Protein AF-A0A846AJK0-F1 (afdb_monomer_lite)

Structure (mmCIF, N/CA/C/O backbone):
data_AF-A0A846AJK0-F1
#
_entry.id   AF-A0A846AJK0-F1
#
loop_
_atom_site.group_PDB
_atom_site.id
_atom_site.type_symbol
_atom_site.label_atom_id
_atom_site.label_alt_id
_atom_site.label_comp_id
_atom_site.label_asym_id
_atom_site.label_entity_id
_atom_site.label_seq_id
_atom_site.pdbx_PDB_ins_code
_atom_site.Cartn_x
_atom_site.Cartn_y
_atom_site.Cartn_z
_atom_site.occupancy
_atom_site.B_iso_or_equiv
_atom_site.auth_seq_id
_atom_site.auth_comp_id
_atom_site.auth_asym_id
_atom_site.auth_atom_id
_atom_site.pdbx_PDB_model_num
ATOM 1 N N . MET A 1 1 ? -7.991 -19.487 53.626 1.00 40.06 1 MET A N 1
ATOM 2 C CA . MET A 1 1 ? -8.828 -19.974 52.506 1.00 40.06 1 MET A CA 1
ATOM 3 C C . MET A 1 1 ? -9.896 -18.930 52.137 1.00 40.06 1 MET A C 1
ATOM 5 O O . MET A 1 1 ? -11.045 -19.290 51.949 1.00 40.06 1 MET A O 1
ATOM 9 N N . ASP A 1 2 ? -9.529 -17.645 51.998 1.00 38.34 2 ASP A N 1
ATOM 10 C CA . ASP A 1 2 ? -10.512 -16.537 51.884 1.00 38.34 2 ASP A CA 1
ATOM 11 C C . ASP A 1 2 ? -10.352 -15.645 50.643 1.00 38.34 2 ASP A C 1
ATOM 13 O O . ASP A 1 2 ? -11.123 -14.709 50.439 1.00 38.34 2 ASP A O 1
ATOM 17 N N . PHE A 1 3 ? -9.356 -15.914 49.795 1.00 30.19 3 PHE A N 1
ATOM 18 C CA . PHE A 1 3 ? -9.086 -15.090 48.611 1.00 30.19 3 PHE A CA 1
ATOM 19 C C . PHE A 1 3 ? -9.738 -15.658 47.342 1.00 30.19 3 PHE A C 1
ATOM 21 O O . PHE A 1 3 ? -10.273 -14.908 46.534 1.00 30.19 3 PHE A O 1
ATOM 28 N N . LEU A 1 4 ? -9.788 -16.989 47.215 1.00 29.28 4 LEU A N 1
ATOM 29 C CA . LEU A 1 4 ? -10.433 -17.674 46.087 1.00 29.28 4 LEU A CA 1
ATOM 30 C C . LEU A 1 4 ? -11.966 -17.539 46.124 1.00 29.28 4 LEU A C 1
ATOM 32 O O . LEU A 1 4 ? -12.583 -17.307 45.091 1.00 29.28 4 LEU A O 1
ATOM 36 N N . ARG A 1 5 ? -12.564 -17.528 47.324 1.00 33.88 5 ARG A N 1
ATOM 37 C CA . ARG A 1 5 ? -14.013 -17.337 47.517 1.00 33.88 5 ARG A CA 1
ATOM 38 C C . ARG A 1 5 ? -14.507 -15.934 47.135 1.00 33.88 5 ARG A C 1
ATOM 40 O O . ARG A 1 5 ? -15.630 -15.775 46.672 1.00 33.88 5 ARG A O 1
ATOM 47 N N . LYS A 1 6 ? -13.662 -14.907 47.296 1.00 35.53 6 LYS A N 1
ATOM 48 C CA . LYS A 1 6 ? -13.976 -13.524 46.884 1.00 35.53 6 LYS A CA 1
ATOM 49 C C . LYS A 1 6 ? -13.912 -13.335 45.367 1.00 35.53 6 LYS A C 1
ATOM 51 O O . LYS A 1 6 ? -14.644 -12.508 44.833 1.00 35.53 6 LYS A O 1
ATOM 56 N N . ILE A 1 7 ? -13.069 -14.109 44.680 1.00 35.97 7 ILE A N 1
ATOM 57 C CA . ILE A 1 7 ? -12.974 -14.099 43.215 1.00 35.97 7 ILE A CA 1
ATOM 58 C C . ILE A 1 7 ? -14.206 -14.779 42.602 1.00 35.97 7 ILE A C 1
ATOM 60 O O . ILE A 1 7 ? -14.777 -14.240 41.662 1.00 35.97 7 ILE A O 1
ATOM 64 N N . GLU A 1 8 ? -14.687 -15.887 43.176 1.00 32.75 8 GLU A N 1
ATOM 65 C CA . GLU A 1 8 ? -15.907 -16.565 42.702 1.00 32.75 8 GLU A CA 1
ATOM 66 C C . GLU A 1 8 ? -17.166 -15.688 42.826 1.00 32.75 8 GLU A C 1
ATOM 68 O O . GLU A 1 8 ? -17.967 -15.630 41.894 1.00 32.75 8 GLU A O 1
ATOM 73 N N . LEU A 1 9 ? -17.305 -14.924 43.915 1.00 38.25 9 LEU A N 1
ATOM 74 C CA . LEU A 1 9 ? -18.419 -13.981 44.099 1.00 38.25 9 LEU A CA 1
ATOM 75 C C . LEU A 1 9 ? -18.339 -12.767 43.158 1.00 38.25 9 LEU A C 1
ATOM 77 O O . LEU A 1 9 ? -19.358 -12.342 42.614 1.00 38.25 9 LEU A O 1
ATOM 81 N N . GLY A 1 10 ? -17.136 -12.232 42.923 1.00 36.09 10 GLY A N 1
ATOM 82 C CA . GLY A 1 10 ? -16.926 -11.108 42.005 1.00 36.09 10 GLY A CA 1
ATOM 83 C C . GLY A 1 10 ? -17.170 -11.482 40.540 1.00 36.09 10 GLY A C 1
ATOM 84 O O . GLY A 1 10 ? -17.827 -10.743 39.811 1.00 36.09 10 GLY A O 1
ATOM 85 N N . VAL A 1 11 ? -16.710 -12.663 40.120 1.00 40.91 11 VAL A N 1
ATOM 86 C CA . VAL A 1 11 ? -16.932 -13.185 38.762 1.00 40.91 11 VAL A CA 1
ATOM 87 C C . VAL A 1 11 ? -18.401 -13.569 38.561 1.00 40.91 11 VAL A C 1
ATOM 89 O O . VAL A 1 11 ? -18.977 -13.262 37.516 1.00 40.91 11 VAL A O 1
ATOM 92 N N . GLY A 1 12 ? -19.052 -14.147 39.576 1.00 36.47 12 GLY A N 1
ATOM 93 C CA . GLY A 1 12 ? -20.483 -14.455 39.549 1.00 36.47 12 GLY A CA 1
ATOM 94 C C . GLY A 1 12 ? -21.359 -13.220 39.316 1.00 36.47 12 GLY A C 1
ATOM 95 O O . GLY A 1 12 ? -22.257 -13.250 38.477 1.00 36.47 12 GLY A O 1
ATOM 96 N N . LEU A 1 13 ? -21.062 -12.095 39.977 1.00 40.62 13 LEU A N 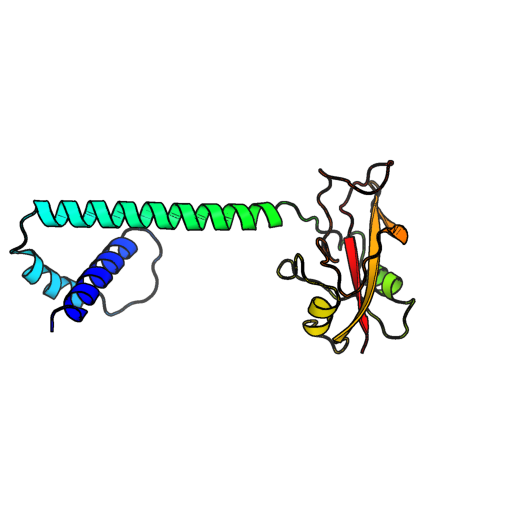1
ATOM 97 C CA . LEU A 1 13 ? -21.846 -10.861 39.837 1.00 40.62 13 LEU A CA 1
ATOM 98 C C . LEU A 1 13 ? -21.664 -10.179 38.468 1.00 40.62 13 LEU A C 1
ATOM 100 O O . LEU A 1 13 ? -22.625 -9.654 37.902 1.00 40.62 13 LEU A O 1
ATOM 104 N N . VAL A 1 14 ? -20.451 -10.230 37.911 1.00 40.88 14 VAL A N 1
ATOM 105 C CA . VAL A 1 14 ? -20.135 -9.708 36.567 1.00 40.88 14 VAL A CA 1
ATOM 106 C C . VAL A 1 14 ? -20.813 -10.547 35.474 1.00 40.88 14 VAL A C 1
ATOM 108 O O . VAL A 1 14 ? -21.325 -10.001 34.493 1.00 40.88 14 VAL A O 1
ATOM 111 N N . THR A 1 15 ? -20.919 -11.864 35.680 1.00 42.44 15 THR A N 1
ATOM 112 C CA . THR A 1 15 ? -21.661 -12.778 34.789 1.00 42.44 15 THR A CA 1
ATOM 113 C C . THR A 1 15 ? -23.179 -12.525 34.848 1.00 42.44 15 THR A C 1
ATOM 115 O O . THR A 1 15 ? -23.875 -12.621 33.839 1.00 42.44 15 THR A O 1
ATOM 118 N N . ILE A 1 16 ? -23.707 -12.125 36.012 1.00 43.81 16 ILE A N 1
ATOM 119 C CA . ILE A 1 16 ? -25.123 -11.754 36.189 1.00 43.81 16 ILE A CA 1
ATOM 120 C C . ILE A 1 16 ? -25.460 -10.439 35.469 1.00 43.81 16 ILE A C 1
ATOM 122 O O . ILE A 1 16 ? -26.529 -10.331 34.874 1.00 43.81 16 ILE A O 1
ATOM 126 N N . LEU A 1 17 ? -24.576 -9.438 35.495 1.00 38.88 17 LEU A N 1
ATOM 127 C CA . LEU A 1 17 ? -24.825 -8.136 34.856 1.00 38.88 17 LEU A CA 1
ATOM 128 C C . LEU A 1 17 ? -24.717 -8.190 33.325 1.00 38.88 17 LEU A C 1
ATOM 130 O O . LEU A 1 17 ? -25.510 -7.550 32.633 1.00 38.88 17 LEU A O 1
ATOM 134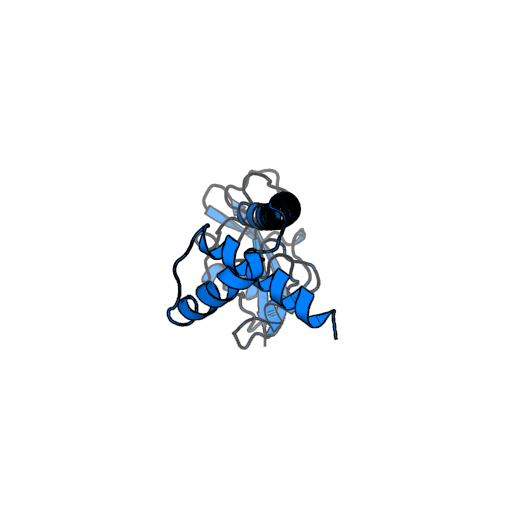 N N . THR A 1 18 ? -23.815 -9.012 32.790 1.00 41.91 18 THR A N 1
ATOM 135 C CA . THR A 1 18 ? -23.682 -9.232 31.337 1.00 41.91 18 THR A CA 1
ATOM 136 C C . THR A 1 18 ? -24.871 -9.990 30.735 1.00 41.91 18 THR A C 1
ATOM 138 O O . THR A 1 18 ? -25.213 -9.760 29.578 1.00 41.91 18 THR A O 1
ATOM 141 N N . ALA A 1 19 ? -25.596 -10.795 31.521 1.00 39.22 19 ALA A N 1
ATOM 142 C CA . ALA A 1 19 ? -26.828 -11.450 31.070 1.00 39.22 19 ALA A CA 1
ATOM 143 C C . ALA A 1 19 ? -28.019 -10.486 30.857 1.00 39.22 19 ALA A C 1
ATOM 145 O O . ALA A 1 19 ? -28.967 -10.839 30.154 1.00 39.22 19 ALA A O 1
ATOM 146 N N . PHE A 1 20 ? -27.992 -9.273 31.427 1.00 41.94 20 PHE A N 1
ATOM 147 C CA . PHE A 1 20 ? -29.073 -8.285 31.275 1.00 41.94 20 PHE A CA 1
ATOM 148 C C . PHE A 1 20 ? -28.863 -7.296 30.117 1.00 41.94 20 PHE A C 1
ATOM 150 O O . PHE A 1 20 ? -29.825 -6.650 29.702 1.00 41.94 20 PHE A O 1
ATOM 157 N N . VAL A 1 21 ? -27.651 -7.193 29.560 1.00 41.47 21 VAL A N 1
ATOM 158 C CA . VAL A 1 21 ? -27.309 -6.207 28.518 1.00 41.47 21 VAL A CA 1
ATOM 159 C C . VAL A 1 21 ? -26.679 -6.902 27.303 1.00 41.47 21 VAL A C 1
ATOM 161 O O . VAL A 1 21 ? -25.508 -6.733 26.999 1.00 41.47 21 VAL A O 1
ATOM 164 N N . GLY A 1 22 ? -27.496 -7.671 26.577 1.00 36.22 22 GLY A N 1
ATOM 165 C CA . GLY A 1 22 ? -27.296 -7.934 25.146 1.00 36.22 22 GLY A CA 1
ATOM 166 C C . GLY A 1 22 ? -26.454 -9.154 24.735 1.00 36.22 22 GLY A C 1
ATOM 167 O O . GLY A 1 22 ? -25.236 -9.153 24.849 1.00 36.22 22 GLY A O 1
ATOM 168 N N . ILE A 1 23 ? -27.148 -10.083 24.056 1.00 31.94 23 ILE A N 1
ATOM 169 C CA . ILE A 1 23 ? -26.716 -11.143 23.110 1.00 31.94 23 ILE A CA 1
ATOM 170 C C . ILE A 1 23 ? -26.950 -12.578 23.644 1.00 31.94 23 ILE A C 1
ATOM 172 O O . ILE A 1 23 ? -26.296 -13.010 24.590 1.00 31.94 23 ILE A O 1
ATOM 176 N N . PRO A 1 24 ? -27.878 -13.353 23.034 1.00 48.16 24 PRO A N 1
ATOM 177 C CA . PRO A 1 24 ? -28.213 -14.706 23.462 1.00 48.16 24 PRO A CA 1
ATOM 178 C C . PRO A 1 24 ? -27.256 -15.713 22.822 1.00 48.16 24 PRO A C 1
ATOM 180 O O . PRO A 1 24 ? -27.331 -15.926 21.617 1.00 48.16 24 PRO A O 1
ATOM 183 N N . LEU A 1 25 ? -26.395 -16.380 23.596 1.00 37.66 25 LEU A N 1
ATOM 184 C CA . LEU A 1 25 ? -25.632 -17.531 23.103 1.00 37.66 25 LEU A CA 1
ATOM 185 C C . LEU A 1 25 ? -25.412 -18.597 24.200 1.00 37.66 25 LEU A C 1
ATOM 187 O O . LEU A 1 25 ? -24.699 -18.381 25.170 1.00 37.66 25 LEU A O 1
ATOM 191 N N . PHE A 1 26 ? -26.019 -19.765 23.948 1.00 36.38 26 PHE A N 1
ATOM 192 C CA . PHE A 1 26 ? -25.726 -21.116 24.460 1.00 36.38 26 PHE A CA 1
ATOM 193 C C . PHE A 1 26 ? -26.111 -21.514 25.908 1.00 36.38 26 PHE A C 1
ATOM 195 O O . PHE A 1 26 ? -25.343 -21.443 26.857 1.00 36.38 26 PHE A O 1
ATOM 202 N N . PHE A 1 27 ? -27.344 -22.033 26.001 1.00 40.16 27 PHE A N 1
ATOM 203 C CA . PHE A 1 27 ? -27.866 -23.148 26.814 1.00 40.16 27 PHE A CA 1
ATOM 204 C C . PHE A 1 27 ? -27.009 -23.783 27.935 1.00 40.16 27 PHE A C 1
ATOM 206 O O . PHE A 1 27 ? -25.953 -24.354 27.686 1.00 40.16 27 PHE A O 1
ATOM 213 N N . GLY A 1 28 ? -27.625 -23.906 29.125 1.00 34.34 28 GLY A N 1
ATOM 214 C CA . GLY A 1 28 ? -27.557 -25.138 29.932 1.00 34.34 28 GLY A CA 1
ATOM 215 C C . GLY A 1 28 ? -27.360 -24.975 31.443 1.00 34.34 28 GLY A C 1
ATOM 216 O O . GLY A 1 28 ? -28.073 -25.613 32.211 1.00 34.34 28 GLY A O 1
ATOM 217 N N . GLY A 1 29 ? -26.424 -24.123 31.876 1.00 39.62 29 GLY A N 1
ATOM 218 C CA . GLY A 1 29 ? -25.946 -24.102 33.274 1.00 39.62 29 GLY A CA 1
ATOM 219 C C . GLY A 1 29 ? -26.601 -23.079 34.211 1.00 39.62 29 GLY A C 1
ATOM 220 O O . GLY A 1 29 ? -26.559 -23.233 35.423 1.00 39.62 29 GLY A O 1
ATOM 221 N N . ILE A 1 30 ? -27.272 -22.058 33.674 1.00 44.91 30 ILE A N 1
ATOM 222 C CA . ILE A 1 30 ? -27.662 -20.852 34.435 1.00 44.91 30 ILE A CA 1
ATOM 223 C C . ILE A 1 30 ? -28.713 -21.129 35.536 1.00 44.91 30 ILE A C 1
ATOM 225 O O . ILE A 1 30 ? -28.872 -20.348 36.472 1.00 44.91 30 ILE A O 1
ATOM 229 N N . ARG A 1 31 ? -29.459 -22.240 35.464 1.00 43.59 31 ARG A N 1
ATOM 230 C CA . ARG A 1 31 ? -30.625 -22.453 36.339 1.00 43.59 31 ARG A CA 1
ATOM 231 C C . ARG A 1 31 ? -30.283 -22.982 37.738 1.00 43.59 31 ARG A C 1
ATOM 233 O O . ARG A 1 31 ? -31.022 -22.650 38.662 1.00 43.59 31 ARG A O 1
ATOM 240 N N . SER A 1 32 ? -29.210 -23.765 37.910 1.00 39.69 32 SER A N 1
ATOM 241 C CA . SER A 1 32 ? -28.796 -24.242 39.245 1.00 39.69 32 SER A CA 1
ATOM 242 C C . SER A 1 32 ? -28.116 -23.144 40.052 1.00 39.69 32 SER A C 1
ATOM 244 O O . SER A 1 32 ? -28.363 -23.013 41.249 1.00 39.69 32 SER A O 1
ATOM 246 N N . ASP A 1 33 ? -27.329 -22.304 39.383 1.00 44.44 33 ASP A N 1
ATOM 247 C CA . ASP A 1 33 ? -26.501 -21.300 40.053 1.00 44.44 33 ASP A CA 1
ATOM 248 C C . ASP A 1 33 ? -27.355 -20.170 40.649 1.00 44.44 33 ASP A C 1
ATOM 250 O O . ASP A 1 33 ? -27.079 -19.687 41.744 1.00 44.44 33 ASP A O 1
ATOM 254 N N . ILE A 1 34 ? -28.484 -19.834 40.012 1.00 44.00 34 ILE A N 1
ATOM 255 C CA . ILE A 1 34 ? -29.446 -18.834 40.508 1.00 44.00 34 ILE A CA 1
ATOM 256 C C . ILE A 1 34 ? -30.134 -19.261 41.819 1.00 44.00 34 ILE A C 1
ATOM 258 O O . ILE A 1 34 ? -30.501 -18.398 42.620 1.00 44.00 34 ILE A O 1
ATOM 262 N N . GLN A 1 35 ? -30.348 -20.562 42.056 1.00 45.16 35 GLN A N 1
ATOM 263 C CA . GLN A 1 35 ? -31.033 -21.026 43.271 1.00 45.16 35 GLN A CA 1
ATOM 264 C C . GLN A 1 35 ? -30.128 -20.953 44.504 1.00 45.16 35 GLN A C 1
ATOM 266 O O . GLN A 1 35 ? -30.578 -20.461 45.538 1.00 45.16 35 GLN A O 1
ATOM 271 N N . ASN A 1 36 ? -28.856 -21.331 44.368 1.00 47.66 36 ASN A N 1
ATOM 272 C CA . ASN A 1 36 ? -27.875 -21.247 45.455 1.00 47.66 36 ASN A CA 1
ATOM 273 C C . ASN A 1 36 ? -27.532 -19.784 45.810 1.00 47.66 36 ASN A C 1
ATOM 275 O O . ASN A 1 36 ? -27.403 -19.440 46.980 1.00 47.66 36 ASN A O 1
ATOM 279 N N . LEU A 1 37 ? -27.520 -18.880 44.821 1.00 47.19 37 LEU A N 1
ATOM 280 C CA . LEU A 1 37 ? -27.330 -17.432 45.016 1.00 47.19 37 LEU A CA 1
ATOM 281 C C . LEU A 1 37 ? -28.446 -16.748 45.828 1.00 47.19 37 LEU A C 1
ATOM 283 O O . LEU A 1 37 ? -28.246 -15.659 46.363 1.00 47.19 37 LEU A O 1
ATOM 287 N N . LYS A 1 38 ? -29.637 -17.352 45.920 1.00 48.03 38 LYS A N 1
ATOM 288 C CA . LYS A 1 38 ? -30.773 -16.784 46.662 1.00 48.03 38 LYS A CA 1
ATOM 289 C C . LYS A 1 38 ? -30.649 -16.972 48.175 1.00 48.03 38 LYS A C 1
ATOM 291 O O . LYS A 1 38 ? -31.228 -16.178 48.917 1.00 48.03 38 LYS A O 1
ATOM 296 N N . GLU A 1 39 ? -29.931 -18.002 48.619 1.00 50.62 39 GLU A N 1
ATOM 297 C CA . GLU A 1 39 ? -29.681 -18.245 50.044 1.00 50.62 39 GLU A CA 1
ATOM 298 C C . GLU A 1 39 ? -28.563 -17.345 50.581 1.00 50.62 39 GLU A C 1
ATOM 300 O O . GLU A 1 39 ? -28.746 -16.737 51.634 1.00 50.62 39 GLU A O 1
ATOM 305 N N . ASP A 1 40 ? -27.492 -17.126 49.813 1.00 47.47 40 ASP A N 1
ATOM 306 C CA . ASP A 1 40 ? -26.341 -16.315 50.246 1.00 47.47 40 ASP A CA 1
ATOM 307 C C . ASP A 1 40 ? -26.629 -14.799 50.335 1.00 47.47 40 ASP A C 1
ATOM 309 O O . ASP A 1 40 ? -25.941 -14.064 51.042 1.00 47.47 40 ASP A O 1
ATOM 313 N N . VAL A 1 41 ? -27.669 -14.302 49.654 1.00 47.25 41 VAL A N 1
ATOM 314 C CA . VAL A 1 41 ? -28.050 -12.871 49.650 1.00 47.25 41 VAL A CA 1
ATOM 315 C C . VAL A 1 41 ? -29.002 -12.510 50.800 1.00 47.25 41 VAL A C 1
ATOM 317 O O . VAL A 1 41 ? -29.234 -11.330 51.068 1.00 47.25 41 VAL A O 1
ATOM 320 N N . LYS A 1 42 ? -29.547 -13.499 51.521 1.00 48.62 42 LYS A N 1
ATOM 321 C CA . LYS A 1 42 ? -30.572 -13.266 52.552 1.00 48.62 42 LYS A CA 1
ATOM 322 C C . LYS A 1 42 ? -30.040 -12.529 53.791 1.00 48.62 42 LYS A C 1
ATOM 324 O O . LYS A 1 42 ? -30.819 -11.847 54.453 1.00 48.62 42 LYS A O 1
ATOM 329 N N . ASP A 1 43 ? -28.728 -12.594 54.029 1.00 50.88 43 ASP A N 1
ATOM 330 C CA . ASP A 1 43 ? -28.058 -12.017 55.204 1.00 50.88 43 ASP A CA 1
ATOM 331 C C . ASP A 1 43 ? -27.209 -10.762 54.903 1.00 50.88 43 ASP A C 1
ATOM 333 O O . ASP A 1 43 ? -26.569 -10.194 55.794 1.00 50.88 43 ASP A O 1
ATOM 337 N N . LEU A 1 44 ? -27.209 -10.272 53.659 1.00 49.78 44 LEU A N 1
ATOM 338 C CA . LEU A 1 44 ? -26.477 -9.063 53.274 1.00 49.78 44 LEU A CA 1
ATOM 339 C C . LEU A 1 44 ? -27.367 -7.822 53.386 1.00 49.78 44 LEU A C 1
ATOM 341 O O . LEU A 1 44 ? -28.394 -7.696 52.719 1.00 49.78 44 LEU A O 1
ATOM 345 N N . LYS A 1 45 ? -26.943 -6.860 54.217 1.00 58.09 45 LYS A N 1
ATOM 346 C CA . LYS A 1 45 ? -27.620 -5.562 54.332 1.00 58.09 45 LYS A CA 1
ATOM 347 C C . LYS A 1 45 ? -27.730 -4.910 52.941 1.00 58.09 45 LYS A C 1
ATOM 349 O O . LYS A 1 45 ? -26.705 -4.783 52.264 1.00 58.09 45 LYS A O 1
ATOM 354 N N . PRO A 1 46 ? -28.924 -4.439 52.535 1.00 58.28 46 PRO A N 1
ATOM 355 C CA . PRO A 1 46 ? -29.183 -3.925 51.186 1.00 58.28 46 PRO A CA 1
ATOM 356 C C . PRO A 1 46 ? -28.281 -2.751 50.776 1.00 58.28 46 PRO A C 1
ATOM 358 O O . PRO A 1 46 ? -28.064 -2.534 49.588 1.00 58.28 46 PRO A O 1
ATOM 361 N N . GLU A 1 47 ? -27.711 -2.029 51.742 1.00 60.94 47 GLU A N 1
ATOM 362 C CA . GLU A 1 47 ? -26.770 -0.927 51.510 1.00 60.94 47 GLU A CA 1
ATOM 363 C C . GLU A 1 47 ? -25.430 -1.391 50.920 1.00 60.94 47 GLU A C 1
ATOM 365 O O . GLU A 1 47 ? -24.957 -0.789 49.960 1.00 60.94 47 GLU A O 1
ATOM 370 N N . LYS A 1 48 ? -24.862 -2.508 51.401 1.00 61.50 48 LYS A N 1
ATOM 371 C CA . LYS A 1 48 ? -23.598 -3.051 50.865 1.00 61.50 48 LYS A CA 1
ATOM 372 C C . LYS A 1 48 ? -23.755 -3.594 49.448 1.00 61.50 48 LYS A C 1
ATOM 374 O O . LYS A 1 48 ? -22.872 -3.421 48.618 1.00 61.50 48 LYS A O 1
ATOM 379 N N . ILE A 1 49 ? -24.909 -4.198 49.159 1.00 58.22 49 ILE A N 1
ATOM 380 C CA . ILE A 1 49 ? -25.254 -4.672 47.811 1.00 58.22 49 ILE A CA 1
ATOM 381 C C . ILE A 1 49 ? -25.354 -3.488 46.839 1.00 58.22 49 ILE A C 1
ATOM 383 O O . ILE A 1 49 ? -24.987 -3.610 45.671 1.00 58.22 49 ILE A O 1
ATOM 387 N N . ARG A 1 50 ? -25.848 -2.337 47.311 1.00 61.72 50 ARG A N 1
ATOM 388 C CA . ARG A 1 50 ? -25.937 -1.108 46.517 1.00 61.72 50 ARG A CA 1
ATOM 389 C C . ARG A 1 50 ? -24.555 -0.522 46.227 1.00 61.72 50 ARG A C 1
ATOM 391 O O . ARG A 1 50 ? -24.258 -0.263 45.069 1.00 61.72 50 ARG A O 1
ATOM 398 N N . GLU A 1 51 ? -23.697 -0.410 47.241 1.00 72.12 51 GLU A N 1
ATOM 399 C CA . GLU A 1 51 ? -22.322 0.087 47.078 1.00 72.12 51 GLU A CA 1
ATOM 400 C C . GLU A 1 51 ? -21.486 -0.766 46.116 1.00 72.12 51 GLU A C 1
ATOM 402 O O . GLU A 1 51 ? -20.790 -0.227 45.254 1.00 72.12 51 GLU A O 1
ATOM 407 N N . GLU A 1 52 ? -21.555 -2.094 46.230 1.00 70.38 52 GLU A N 1
ATOM 408 C CA . GLU A 1 52 ? -20.797 -2.981 45.343 1.00 70.38 52 GLU A CA 1
ATOM 409 C C . GLU A 1 52 ? -21.321 -2.944 43.902 1.00 70.38 52 GLU A C 1
ATOM 411 O O . GLU A 1 52 ? -20.520 -2.957 42.965 1.00 70.38 52 GLU A O 1
ATOM 416 N N . LYS A 1 53 ? -22.642 -2.811 43.709 1.00 66.12 53 LYS A N 1
ATOM 417 C CA . LYS A 1 53 ? -23.235 -2.599 42.379 1.00 66.12 53 LYS A CA 1
ATOM 418 C C . LYS A 1 53 ? -22.801 -1.278 41.757 1.00 66.12 53 LYS A C 1
ATOM 420 O O . LYS A 1 53 ? -22.406 -1.268 40.595 1.00 66.12 53 LYS A O 1
ATOM 425 N N . ASP A 1 54 ? -22.841 -0.190 42.520 1.00 71.50 54 ASP A N 1
ATOM 426 C CA . ASP A 1 54 ? -22.467 1.136 42.025 1.00 71.50 54 ASP A CA 1
ATOM 427 C C . ASP A 1 54 ? -20.976 1.197 41.665 1.00 71.50 54 ASP A C 1
ATOM 429 O O . ASP A 1 54 ? -20.589 1.854 40.697 1.00 71.50 54 ASP A O 1
ATOM 433 N N . LYS A 1 55 ? -20.128 0.477 42.408 1.00 79.06 55 LYS A N 1
ATOM 434 C CA . LYS A 1 55 ? -18.703 0.346 42.093 1.00 79.06 55 LYS A CA 1
ATOM 435 C C . LYS A 1 55 ? -18.469 -0.462 40.815 1.00 79.06 55 LYS A C 1
ATOM 437 O O . LYS A 1 55 ? -17.747 0.003 39.939 1.00 79.06 55 LYS A O 1
ATOM 442 N N . ALA A 1 56 ? -19.103 -1.627 40.687 1.00 70.81 56 ALA A N 1
ATOM 443 C CA . ALA A 1 56 ? -18.973 -2.469 39.499 1.00 70.81 56 ALA A CA 1
ATOM 444 C C . ALA A 1 56 ? -19.481 -1.766 38.230 1.00 70.81 56 ALA A C 1
ATOM 446 O O . ALA A 1 56 ? -18.879 -1.906 37.167 1.00 70.81 56 ALA A O 1
ATOM 447 N N . LEU A 1 57 ? -20.550 -0.970 38.346 1.00 69.00 57 LEU A N 1
ATOM 448 C CA . LEU A 1 57 ? -21.078 -0.183 37.235 1.00 69.00 57 LEU A CA 1
ATOM 449 C C . LEU A 1 57 ? -20.075 0.882 36.771 1.00 69.00 57 LEU A C 1
ATOM 451 O O . LEU A 1 57 ? -19.799 0.974 35.579 1.00 69.00 57 LEU A O 1
ATOM 455 N N . LYS A 1 58 ? -19.464 1.621 37.705 1.00 77.94 58 LYS A N 1
ATOM 456 C CA . LYS A 1 58 ? -18.437 2.628 37.386 1.00 77.94 58 LYS A CA 1
ATOM 457 C C . LYS A 1 58 ? -17.183 2.022 36.762 1.00 77.94 58 LYS A C 1
ATOM 459 O O . LYS A 1 58 ? -16.607 2.610 35.848 1.00 77.94 58 LYS A O 1
ATOM 464 N N . ASP A 1 59 ? -16.751 0.863 37.253 1.00 81.25 59 ASP A N 1
ATOM 465 C CA . ASP A 1 59 ? -15.588 0.166 36.701 1.00 81.25 59 ASP A CA 1
ATOM 466 C C . ASP A 1 59 ? -15.874 -0.314 35.264 1.00 81.25 59 ASP A C 1
ATOM 468 O O . ASP A 1 59 ? -15.036 -0.129 34.379 1.00 81.25 59 ASP A O 1
ATOM 472 N N . PHE A 1 60 ? -17.086 -0.818 35.000 1.00 70.00 60 PHE A N 1
ATOM 473 C CA . PHE A 1 60 ? -17.525 -1.217 33.660 1.00 70.00 60 PHE A CA 1
ATOM 474 C C . PHE A 1 60 ? -17.656 -0.031 32.693 1.00 70.00 60 PHE A C 1
ATOM 476 O O . PHE A 1 60 ? -17.209 -0.120 31.548 1.00 70.00 60 PHE A O 1
ATOM 483 N N . GLU A 1 61 ? -18.230 1.092 33.134 1.00 75.50 61 GLU A N 1
ATOM 484 C CA . GLU A 1 61 ? -18.324 2.322 32.334 1.00 75.50 61 GLU A CA 1
ATOM 485 C C . GLU A 1 61 ? -16.933 2.810 31.915 1.00 75.50 61 GLU A C 1
ATOM 487 O O . GLU A 1 61 ? -16.687 3.057 30.734 1.00 75.50 61 GLU A O 1
ATOM 492 N N . LYS A 1 62 ? -15.987 2.845 32.858 1.00 81.50 62 LYS A N 1
ATOM 493 C CA . LYS A 1 62 ? -14.603 3.265 32.609 1.00 81.50 62 LYS A CA 1
ATOM 494 C C . LYS A 1 62 ? -13.864 2.336 31.643 1.00 81.50 62 LYS A C 1
ATOM 496 O O . LYS A 1 62 ? -13.090 2.797 30.802 1.00 81.50 62 LYS A O 1
ATOM 501 N N . GLU A 1 63 ? -14.071 1.028 31.761 1.00 78.44 63 GLU A N 1
ATOM 502 C CA . GLU A 1 63 ? -13.470 0.051 30.852 1.00 78.44 63 GLU A CA 1
ATOM 503 C C . GLU A 1 63 ? -14.081 0.142 29.446 1.00 78.44 63 GLU A C 1
ATOM 505 O O . GLU A 1 63 ? -13.355 0.123 28.451 1.00 78.44 63 GLU A O 1
ATOM 510 N N . THR A 1 64 ? -15.395 0.360 29.357 1.00 70.50 64 THR A N 1
ATOM 511 C CA . THR A 1 64 ? -16.108 0.552 28.087 1.00 70.50 64 THR A CA 1
ATOM 512 C C . THR A 1 64 ? -15.682 1.843 27.387 1.00 70.50 64 THR A C 1
ATOM 514 O O . THR A 1 64 ? -15.446 1.826 26.180 1.00 70.50 64 THR A O 1
ATOM 517 N N . GLU A 1 65 ? -15.511 2.950 28.116 1.00 75.56 65 GLU A N 1
ATOM 518 C CA . GLU A 1 65 ? -14.965 4.202 27.572 1.00 75.56 65 GLU A CA 1
ATOM 519 C C . GLU A 1 65 ? -13.557 4.004 27.012 1.00 75.56 65 GLU A C 1
ATOM 521 O O . GLU A 1 65 ? -13.276 4.421 25.889 1.00 75.56 65 GLU A O 1
ATOM 526 N N . LYS A 1 66 ? -12.686 3.303 27.746 1.00 81.38 66 LYS A N 1
ATOM 527 C CA . LYS A 1 66 ? -11.333 2.990 27.278 1.00 81.38 66 LYS A CA 1
ATOM 528 C C . LYS A 1 66 ? -11.356 2.161 25.990 1.00 81.38 66 LYS A C 1
ATOM 530 O O . LYS A 1 66 ? -10.651 2.496 25.040 1.00 81.38 66 LYS A O 1
ATOM 535 N N . ILE A 1 67 ? -12.179 1.112 25.935 1.00 71.75 67 ILE A N 1
ATOM 536 C CA . ILE A 1 67 ? -12.327 0.266 24.741 1.00 71.75 67 ILE A CA 1
ATOM 537 C C . ILE A 1 67 ? -12.896 1.077 23.572 1.00 71.75 67 ILE A C 1
ATOM 539 O O . ILE A 1 67 ? -12.417 0.937 22.448 1.00 71.75 67 ILE A O 1
ATOM 543 N N . MET A 1 68 ? -13.882 1.946 23.812 1.00 63.25 68 MET A N 1
ATOM 544 C CA . MET A 1 68 ? -14.436 2.819 22.779 1.00 63.25 68 MET A CA 1
ATOM 545 C C . MET A 1 68 ? -13.418 3.830 22.259 1.00 63.25 68 MET A C 1
ATOM 547 O O . MET A 1 68 ? -13.384 4.050 21.055 1.00 63.25 68 MET A O 1
ATOM 551 N N . GLU A 1 69 ? -12.590 4.439 23.106 1.00 69.69 69 GLU A N 1
ATOM 552 C CA . GLU A 1 69 ? -11.549 5.374 22.661 1.00 69.69 69 GLU A CA 1
ATOM 553 C C . GLU A 1 69 ? -10.443 4.656 21.872 1.00 69.69 69 GLU A C 1
ATOM 555 O O . GLU A 1 69 ? -10.045 5.113 20.797 1.00 69.69 69 GLU A O 1
ATOM 560 N N . GLU A 1 70 ? -10.017 3.468 22.312 1.00 67.88 70 GLU A N 1
ATOM 561 C CA . GLU A 1 70 ? -9.099 2.619 21.542 1.00 67.88 70 GLU A CA 1
ATOM 562 C C . GLU A 1 70 ? -9.710 2.176 20.198 1.00 67.88 70 GLU A C 1
ATOM 564 O O . GLU A 1 70 ? -9.022 2.149 19.172 1.00 67.88 70 GLU A O 1
ATOM 569 N N . ALA A 1 71 ? -11.007 1.854 20.175 1.00 57.88 71 ALA A N 1
ATOM 570 C CA . ALA A 1 71 ? -11.734 1.484 18.966 1.00 57.88 71 ALA A CA 1
ATOM 571 C C . ALA A 1 71 ? -11.936 2.680 18.028 1.00 57.88 71 ALA A C 1
ATOM 573 O O . ALA A 1 71 ? -11.712 2.537 16.831 1.00 57.88 71 ALA A O 1
ATOM 574 N N . LYS A 1 72 ? -12.279 3.868 18.536 1.00 53.47 72 LYS A N 1
ATOM 575 C CA . LYS A 1 72 ? -12.375 5.109 17.751 1.00 53.47 72 LYS A CA 1
ATOM 576 C C . LYS A 1 72 ? -11.036 5.462 17.120 1.00 53.47 72 LYS A C 1
ATOM 578 O O . LYS A 1 72 ? -11.017 5.795 15.942 1.00 53.47 72 LYS A O 1
ATOM 583 N N . GLY A 1 73 ? -9.922 5.316 17.841 1.00 53.94 73 GLY A N 1
ATOM 584 C CA . GLY A 1 73 ? -8.581 5.511 17.281 1.00 53.94 73 GLY A CA 1
ATOM 585 C C . GLY A 1 73 ? -8.267 4.544 16.131 1.00 53.94 73 GLY A C 1
ATOM 586 O O . GLY A 1 73 ? -7.731 4.956 15.103 1.00 53.94 73 GLY A O 1
ATOM 587 N N . LYS A 1 74 ? -8.661 3.270 16.263 1.00 52.12 74 LYS A N 1
ATOM 588 C CA . LYS A 1 74 ? -8.499 2.241 15.216 1.00 52.12 74 LYS A CA 1
ATOM 589 C C . LYS A 1 74 ? -9.488 2.375 14.052 1.00 52.12 74 LYS A C 1
ATOM 591 O O . LYS A 1 74 ? -9.173 1.985 12.935 1.00 52.12 74 LYS A O 1
ATOM 596 N N . ILE A 1 75 ? -10.687 2.896 14.292 1.00 49.41 75 ILE A N 1
ATOM 597 C CA . ILE A 1 75 ? -11.708 3.125 13.261 1.00 49.41 75 ILE A CA 1
ATOM 598 C C . ILE A 1 75 ? -11.398 4.414 12.497 1.00 49.41 75 ILE A C 1
ATOM 600 O O . ILE A 1 75 ? -11.513 4.430 11.276 1.00 49.41 75 ILE A O 1
ATOM 604 N N . ALA A 1 76 ? -10.919 5.463 13.170 1.00 46.75 76 ALA A N 1
ATOM 605 C CA . ALA A 1 76 ? -10.451 6.690 12.529 1.00 46.75 76 ALA A CA 1
ATOM 606 C C . ALA A 1 76 ? -9.266 6.433 11.583 1.00 46.75 76 ALA A C 1
ATOM 608 O O . ALA A 1 76 ? -9.187 7.069 10.537 1.00 46.75 76 ALA A O 1
ATOM 609 N N . SER A 1 77 ? -8.393 5.464 11.894 1.00 52.47 77 SER A N 1
ATOM 610 C CA . SER A 1 77 ? -7.298 5.060 10.998 1.00 52.47 77 SER A CA 1
ATOM 611 C C . SER A 1 77 ? -7.732 4.185 9.812 1.00 52.47 77 SER A C 1
ATOM 613 O O . SER A 1 77 ? -6.974 4.048 8.854 1.00 52.47 77 SER A O 1
ATOM 615 N N . LEU A 1 78 ? -8.939 3.603 9.844 1.00 50.38 78 LEU A N 1
ATOM 616 C CA . LEU A 1 78 ? -9.534 2.846 8.730 1.00 50.38 78 LEU A CA 1
ATOM 617 C C . LEU A 1 78 ? -10.519 3.691 7.905 1.00 50.38 78 LEU A C 1
ATOM 619 O O . LEU A 1 78 ? -10.686 3.443 6.717 1.00 50.38 78 LEU A O 1
ATOM 623 N N . GLY A 1 79 ? -11.138 4.716 8.494 1.00 54.50 79 GLY A N 1
ATOM 624 C CA . GLY A 1 79 ? -11.948 5.711 7.779 1.00 54.50 79 GLY A CA 1
ATOM 625 C C . GLY A 1 79 ? -11.126 6.657 6.895 1.00 54.50 79 GLY A C 1
ATOM 626 O O . GLY A 1 79 ? -11.697 7.463 6.169 1.00 54.50 79 GLY A O 1
ATOM 627 N N . SER A 1 80 ? -9.796 6.556 6.950 1.00 64.19 80 SER A N 1
ATOM 628 C CA . SER A 1 80 ? -8.844 7.398 6.230 1.00 64.19 80 SER A CA 1
ATOM 629 C C . SER A 1 80 ? -8.091 6.666 5.112 1.00 64.19 80 SER A C 1
ATOM 631 O O . SER A 1 80 ? -7.054 7.162 4.690 1.00 64.19 80 SER A O 1
ATOM 633 N N . ILE A 1 81 ? -8.523 5.476 4.675 1.00 77.69 81 ILE A N 1
ATOM 634 C CA . ILE A 1 81 ? -7.861 4.728 3.589 1.00 77.69 81 ILE A CA 1
ATOM 635 C C . ILE A 1 81 ? -8.788 4.589 2.382 1.00 77.69 81 ILE A C 1
ATOM 637 O O . ILE A 1 81 ? -9.955 4.225 2.515 1.00 77.69 81 ILE A O 1
ATOM 641 N N . GLU A 1 82 ? -8.264 4.844 1.189 1.00 84.06 82 GLU A N 1
ATOM 642 C CA . GLU A 1 82 ? -9.009 4.698 -0.058 1.00 84.06 82 GLU A CA 1
ATOM 643 C C . GLU A 1 82 ? -8.725 3.366 -0.727 1.00 84.06 82 GLU A C 1
ATOM 645 O O . GLU A 1 82 ? -7.607 2.861 -0.709 1.00 84.06 82 GLU A O 1
ATOM 650 N N . ASN A 1 83 ? -9.738 2.781 -1.357 1.00 88.00 83 ASN A N 1
ATOM 651 C CA . ASN A 1 83 ? -9.541 1.583 -2.155 1.00 88.00 83 ASN A CA 1
ATOM 652 C C . ASN A 1 83 ? -9.165 1.967 -3.589 1.00 88.00 83 ASN A C 1
ATOM 654 O O . ASN A 1 83 ? -10.034 2.284 -4.398 1.00 88.00 83 ASN A O 1
ATOM 658 N N . VAL A 1 84 ? -7.877 1.894 -3.916 1.00 88.44 84 VAL A N 1
ATOM 659 C CA . VAL A 1 84 ? -7.355 2.309 -5.227 1.00 88.44 84 VAL A CA 1
ATOM 660 C C . VAL A 1 84 ? -7.241 1.150 -6.220 1.00 88.44 84 VAL A C 1
ATOM 662 O O . VAL A 1 84 ? -6.870 1.361 -7.372 1.00 88.44 84 VAL A O 1
ATOM 665 N N . ARG A 1 85 ? -7.603 -0.081 -5.824 1.00 89.44 85 ARG A N 1
ATOM 666 C CA . ARG A 1 85 ? -7.463 -1.301 -6.654 1.00 89.44 85 ARG A CA 1
ATOM 667 C C . ARG A 1 85 ? -8.211 -1.277 -7.982 1.00 89.44 85 ARG A C 1
ATOM 669 O O . ARG A 1 85 ? -7.940 -2.106 -8.846 1.00 89.44 85 ARG A O 1
ATOM 676 N N . VAL A 1 86 ? -9.244 -0.442 -8.077 1.00 88.62 86 VAL A N 1
ATOM 677 C CA . VAL A 1 86 ? -10.062 -0.305 -9.289 1.00 88.62 86 VAL A CA 1
ATOM 678 C C . VAL A 1 86 ? -9.388 0.603 -10.317 1.00 88.62 86 VAL A C 1
ATOM 680 O O . VAL A 1 86 ? -9.749 0.546 -11.485 1.00 88.62 86 VAL A O 1
ATOM 683 N N . ILE A 1 87 ? -8.396 1.389 -9.888 1.00 91.31 87 ILE A N 1
ATOM 684 C CA . ILE A 1 87 ? -7.634 2.323 -10.721 1.00 91.31 87 ILE A CA 1
ATOM 685 C C . ILE A 1 87 ? -6.235 1.777 -10.992 1.00 91.31 87 ILE A C 1
ATOM 687 O O . ILE A 1 87 ? -5.806 1.704 -12.136 1.00 91.31 87 ILE A O 1
ATOM 691 N N . VAL A 1 88 ? -5.533 1.373 -9.931 1.00 92.75 88 VAL A N 1
ATOM 692 C CA . VAL A 1 88 ? -4.277 0.627 -10.019 1.00 92.75 88 VAL A CA 1
ATOM 693 C C . VAL A 1 88 ? -4.655 -0.840 -9.920 1.00 92.75 88 VAL A C 1
ATOM 695 O O . VAL A 1 88 ? -4.828 -1.380 -8.824 1.00 92.75 88 VAL A O 1
ATOM 698 N N . THR A 1 89 ? -4.877 -1.484 -11.058 1.00 95.25 89 THR A N 1
ATOM 699 C CA . THR A 1 89 ? -5.290 -2.887 -11.083 1.00 95.25 89 THR A CA 1
ATOM 700 C C . THR A 1 89 ? -4.151 -3.800 -10.625 1.00 95.25 89 THR A C 1
ATOM 702 O O . THR A 1 89 ? -3.003 -3.383 -10.466 1.00 95.25 89 THR A O 1
ATOM 705 N N . LYS A 1 90 ? -4.440 -5.095 -10.425 1.00 95.00 90 LYS A N 1
ATOM 706 C CA . LYS A 1 90 ? -3.378 -6.069 -10.122 1.00 95.00 90 LYS A CA 1
ATOM 707 C C . LYS A 1 90 ? -2.316 -6.114 -11.226 1.00 95.00 90 LYS A C 1
ATOM 709 O O . LYS A 1 90 ? -1.143 -6.264 -10.899 1.00 95.00 90 LYS A O 1
ATOM 714 N N . SER A 1 91 ? -2.739 -5.992 -12.487 1.00 96.00 91 SER A N 1
ATOM 715 C CA . SER A 1 91 ? -1.847 -5.994 -13.650 1.00 96.00 91 SER A CA 1
ATOM 716 C C . SER A 1 91 ? -0.908 -4.794 -13.612 1.00 96.00 91 SER A C 1
ATOM 718 O O . SER A 1 91 ? 0.300 -4.977 -13.706 1.00 96.00 91 SER A O 1
ATOM 720 N N . ASP A 1 92 ? -1.447 -3.598 -13.364 1.00 95.69 92 ASP A N 1
ATOM 721 C CA . ASP A 1 92 ? -0.643 -2.375 -13.254 1.00 95.69 92 ASP A CA 1
ATOM 722 C C . ASP A 1 92 ? 0.346 -2.479 -12.086 1.00 95.69 92 ASP A C 1
ATOM 724 O O . ASP A 1 92 ? 1.529 -2.173 -12.222 1.00 95.69 92 ASP A O 1
ATOM 728 N N . ALA A 1 93 ? -0.112 -2.985 -10.934 1.00 96.12 93 ALA A N 1
ATOM 729 C CA . ALA A 1 93 ? 0.740 -3.209 -9.771 1.00 96.12 93 ALA A CA 1
ATOM 730 C C . ALA A 1 93 ? 1.883 -4.204 -10.065 1.00 96.12 93 ALA A C 1
ATOM 732 O O . ALA A 1 93 ? 3.016 -3.979 -9.643 1.00 96.12 93 ALA A O 1
ATOM 733 N N . ASP A 1 94 ? 1.622 -5.286 -10.805 1.00 96.25 94 ASP A N 1
ATOM 734 C CA . ASP A 1 94 ? 2.672 -6.220 -11.237 1.00 96.25 94 ASP A CA 1
ATOM 735 C C . ASP A 1 94 ? 3.633 -5.595 -12.252 1.00 96.25 94 ASP A C 1
ATOM 737 O O . ASP A 1 94 ? 4.847 -5.767 -12.127 1.00 96.25 94 ASP A O 1
ATOM 741 N N . GLU A 1 95 ? 3.130 -4.812 -13.206 1.00 96.00 95 GLU A N 1
ATOM 742 C CA . GLU A 1 95 ? 3.962 -4.068 -14.154 1.00 96.00 95 GLU A CA 1
ATOM 743 C C . GLU A 1 95 ? 4.879 -3.075 -13.427 1.00 96.00 95 GLU A C 1
ATOM 745 O O . GLU A 1 95 ? 6.058 -2.930 -13.764 1.00 96.00 95 GLU A O 1
ATOM 750 N N . ILE A 1 96 ? 4.394 -2.441 -12.359 1.00 95.44 96 ILE A N 1
ATOM 751 C CA . ILE A 1 96 ? 5.199 -1.566 -11.504 1.00 95.44 96 ILE A CA 1
ATOM 752 C C . ILE A 1 96 ? 6.371 -2.327 -10.869 1.00 95.44 96 ILE A C 1
ATOM 754 O O . ILE A 1 96 ? 7.462 -1.763 -10.764 1.00 95.44 96 ILE A O 1
ATOM 758 N N . CYS A 1 97 ? 6.177 -3.601 -10.526 1.00 95.62 97 CYS A N 1
ATOM 759 C CA . CYS A 1 97 ? 7.197 -4.460 -9.929 1.00 95.62 97 CYS A CA 1
ATOM 760 C C . CYS A 1 97 ? 8.170 -5.104 -10.923 1.00 95.62 97 CYS A C 1
ATOM 762 O O . CYS A 1 97 ? 9.197 -5.632 -10.494 1.00 95.62 97 CYS A O 1
ATOM 764 N N . SER A 1 98 ? 7.894 -5.026 -12.225 1.00 92.06 98 SER A N 1
ATOM 765 C CA . SER A 1 98 ? 8.609 -5.773 -13.268 1.00 92.06 98 SER A CA 1
ATOM 766 C C . SER A 1 98 ? 10.08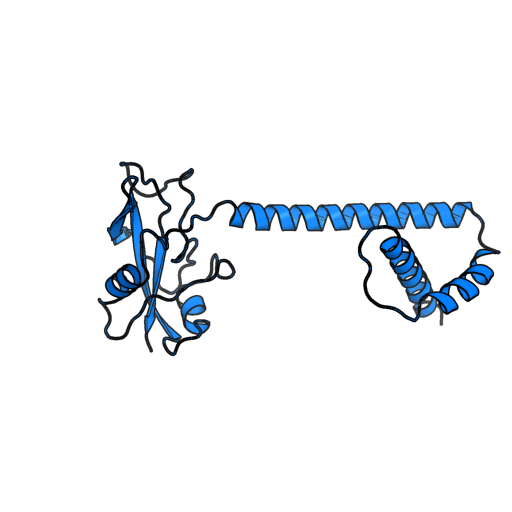1 -5.388 -13.472 1.00 92.06 98 SER A C 1
ATOM 768 O O . SER A 1 98 ? 10.810 -6.110 -14.150 1.00 92.06 98 SER A O 1
ATOM 770 N N . SER A 1 99 ? 10.558 -4.296 -12.858 1.00 89.44 99 SER A N 1
ATOM 771 C CA . SER A 1 99 ? 11.977 -3.910 -12.905 1.00 89.44 99 SER A CA 1
ATOM 772 C C . SER A 1 99 ? 12.908 -4.918 -12.221 1.00 89.44 99 SER A C 1
ATOM 774 O O . SER A 1 99 ? 14.113 -4.894 -12.468 1.00 89.44 99 SER A O 1
ATOM 776 N N . VAL A 1 100 ? 12.372 -5.815 -11.388 1.00 90.56 100 VAL A N 1
ATOM 777 C CA . VAL A 1 100 ? 13.107 -6.943 -10.808 1.00 90.56 100 VAL A CA 1
ATOM 778 C C . VAL A 1 100 ? 12.484 -8.242 -11.306 1.00 90.56 100 VAL A C 1
ATOM 780 O O . VAL A 1 100 ? 11.303 -8.502 -11.086 1.00 90.56 100 VAL A O 1
ATOM 783 N N . SER A 1 101 ? 13.289 -9.079 -11.967 1.00 92.44 101 SER A N 1
ATOM 784 C CA . SER A 1 101 ? 12.816 -10.350 -12.523 1.00 92.44 101 SER A CA 1
ATOM 785 C C . SER A 1 101 ? 12.202 -11.242 -11.439 1.00 92.44 101 SER A C 1
ATOM 787 O O . SER A 1 101 ? 12.811 -11.489 -10.398 1.00 92.44 101 SER A O 1
ATOM 789 N N . GLY A 1 102 ? 10.974 -11.709 -11.680 1.00 91.25 102 GLY A N 1
ATOM 790 C CA . GLY A 1 102 ? 10.222 -12.551 -10.746 1.00 91.25 102 GLY A CA 1
ATOM 791 C C . GLY A 1 102 ? 9.600 -11.815 -9.553 1.00 91.25 102 GLY A C 1
ATOM 792 O O . GLY A 1 102 ? 8.962 -12.470 -8.723 1.00 91.25 102 GLY A O 1
ATOM 793 N N . ALA A 1 103 ? 9.750 -10.488 -9.455 1.00 95.62 103 ALA A N 1
ATOM 794 C CA . ALA A 1 103 ? 9.049 -9.696 -8.455 1.00 95.62 103 ALA A CA 1
ATOM 795 C C . ALA A 1 103 ? 7.593 -9.447 -8.872 1.00 95.62 103 ALA A C 1
ATOM 797 O O . ALA A 1 103 ? 7.309 -9.105 -10.017 1.00 95.62 103 ALA A O 1
ATOM 798 N N . LEU A 1 104 ? 6.672 -9.593 -7.923 1.00 96.62 104 LEU A N 1
ATOM 799 C CA . LEU A 1 104 ? 5.241 -9.361 -8.099 1.00 96.62 104 LEU A CA 1
ATOM 800 C C . LEU A 1 104 ? 4.714 -8.480 -6.970 1.00 96.62 104 LEU A C 1
ATOM 802 O O . LEU A 1 104 ? 5.212 -8.531 -5.842 1.00 96.62 104 LEU A O 1
ATOM 806 N N . ALA A 1 105 ? 3.664 -7.716 -7.252 1.00 96.69 105 ALA A N 1
ATOM 807 C CA . ALA A 1 105 ? 3.001 -6.915 -6.235 1.00 96.69 105 ALA A CA 1
ATOM 808 C C . ALA A 1 105 ? 2.270 -7.814 -5.229 1.00 96.69 105 ALA A C 1
ATOM 810 O O . ALA A 1 105 ? 1.440 -8.654 -5.612 1.00 96.69 105 ALA A O 1
ATOM 811 N N . ALA A 1 106 ? 2.552 -7.617 -3.942 1.00 95.94 106 ALA A N 1
ATOM 812 C CA . ALA A 1 106 ? 1.802 -8.221 -2.851 1.00 95.94 106 ALA A CA 1
ATOM 813 C C . ALA A 1 106 ? 0.459 -7.511 -2.664 1.00 95.94 106 ALA A C 1
ATOM 815 O O . ALA A 1 106 ? 0.374 -6.288 -2.703 1.00 95.94 106 ALA A O 1
ATOM 816 N N . HIS A 1 107 ? -0.597 -8.289 -2.428 1.00 93.12 107 HIS A N 1
ATOM 817 C CA . HIS A 1 107 ? -1.889 -7.748 -2.019 1.00 93.12 107 HIS A CA 1
ATOM 818 C C . HIS A 1 107 ? -1.891 -7.555 -0.502 1.00 93.12 107 HIS A C 1
ATOM 820 O O . HIS A 1 107 ? -1.912 -8.538 0.243 1.00 93.12 107 HIS A O 1
ATOM 826 N N . VAL A 1 108 ? -1.889 -6.306 -0.041 1.00 91.81 108 VAL A N 1
ATOM 827 C CA . VAL A 1 108 ? -1.704 -5.992 1.379 1.00 91.81 108 VAL A CA 1
ATOM 828 C C . VAL A 1 108 ? -3.056 -5.804 2.084 1.00 91.81 108 VAL A C 1
ATOM 830 O O . VAL A 1 108 ? -3.838 -4.946 1.688 1.00 91.81 108 VAL A O 1
ATOM 833 N N . PRO A 1 109 ? -3.405 -6.589 3.118 1.00 88.94 109 PRO A N 1
ATOM 834 C CA . PRO A 1 109 ? -4.627 -6.346 3.883 1.00 88.94 109 PRO A CA 1
ATOM 835 C C . PRO A 1 109 ? -4.496 -5.079 4.754 1.00 88.94 109 PRO A C 1
ATOM 837 O O . PRO A 1 109 ? -3.385 -4.745 5.166 1.00 88.94 109 PRO A O 1
ATOM 840 N N . PRO A 1 110 ? -5.605 -4.409 5.131 1.00 84.06 110 PRO A N 1
ATOM 841 C CA . PRO A 1 110 ? -5.557 -3.230 6.007 1.00 84.06 110 PRO A CA 1
ATOM 842 C C . PRO A 1 110 ? -4.861 -3.478 7.353 1.00 84.06 110 PRO A C 1
ATOM 844 O O . PRO A 1 110 ? -4.280 -2.569 7.933 1.00 84.06 110 PRO A O 1
ATOM 847 N N . SER A 1 111 ? -4.854 -4.722 7.842 1.00 83.88 111 SER A N 1
ATOM 848 C CA . SER A 1 111 ? -4.155 -5.110 9.075 1.00 83.88 111 SER A CA 1
ATOM 849 C C . SER A 1 111 ? -2.629 -4.964 9.006 1.00 83.88 111 SER A C 1
ATOM 851 O O . SER A 1 111 ? -1.957 -5.094 10.028 1.00 83.88 111 SER A O 1
ATOM 853 N N . TYR A 1 112 ? -2.062 -4.733 7.820 1.00 86.38 112 TYR A N 1
ATOM 854 C CA . TYR A 1 112 ? -0.625 -4.540 7.611 1.00 86.38 112 TYR A CA 1
ATOM 855 C C . TYR A 1 112 ? -0.238 -3.055 7.550 1.00 86.38 112 TYR A C 1
ATOM 857 O O . TYR A 1 112 ? 0.911 -2.741 7.245 1.00 86.38 112 TYR A O 1
ATOM 865 N N . LEU A 1 113 ? -1.168 -2.143 7.860 1.00 84.31 113 LEU A N 1
ATOM 866 C CA . LEU A 1 113 ? -0.908 -0.709 7.964 1.00 84.31 113 LEU A CA 1
ATOM 867 C C . LEU A 1 113 ? 0.327 -0.435 8.839 1.00 84.31 113 LEU A C 1
ATOM 869 O O . LEU A 1 113 ? 0.409 -0.897 9.978 1.00 84.31 113 LEU A O 1
ATOM 873 N N . GLY A 1 114 ? 1.289 0.320 8.307 1.00 83.94 114 GLY A N 1
ATOM 874 C CA . GLY A 1 114 ? 2.507 0.697 9.027 1.00 83.94 114 GLY A CA 1
ATOM 875 C C . GLY A 1 114 ? 3.586 -0.387 9.091 1.00 83.94 114 GLY A C 1
ATOM 876 O O . GLY A 1 114 ? 4.661 -0.114 9.621 1.00 83.94 114 GLY A O 1
ATOM 877 N N . LYS A 1 115 ? 3.355 -1.581 8.530 1.00 93.06 115 LYS A N 1
ATOM 878 C CA . LYS A 1 115 ? 4.412 -2.584 8.355 1.00 93.06 115 LYS A CA 1
ATOM 879 C C . LYS A 1 115 ? 5.406 -2.152 7.283 1.00 93.06 115 LYS A C 1
ATOM 881 O O . LYS A 1 115 ? 5.085 -1.400 6.363 1.00 93.06 115 LYS A O 1
ATOM 886 N N . THR A 1 116 ? 6.624 -2.651 7.397 1.00 97.25 116 THR A N 1
ATOM 887 C CA . THR A 1 116 ? 7.679 -2.491 6.394 1.00 97.25 116 THR A CA 1
ATOM 888 C C . THR A 1 116 ? 7.457 -3.415 5.197 1.00 97.25 116 THR A C 1
ATOM 890 O O . THR A 1 116 ? 6.762 -4.430 5.292 1.00 97.25 116 THR A O 1
ATOM 893 N N . GLY A 1 117 ? 8.092 -3.109 4.063 1.00 97.00 117 GLY A N 1
ATOM 894 C CA . GLY A 1 117 ? 8.072 -3.991 2.893 1.00 97.00 117 GLY A CA 1
ATOM 895 C C . GLY A 1 117 ? 8.571 -5.407 3.210 1.00 97.00 117 GLY A C 1
ATOM 896 O O . GLY A 1 117 ? 7.980 -6.380 2.743 1.00 97.00 117 GLY A O 1
ATOM 897 N N . GLN A 1 118 ? 9.602 -5.545 4.053 1.00 97.69 118 GLN A N 1
ATOM 898 C CA . GLN A 1 118 ? 10.102 -6.859 4.478 1.00 97.69 118 GLN A CA 1
ATOM 899 C C . GLN A 1 118 ? 9.070 -7.658 5.271 1.00 97.69 118 GLN A C 1
ATOM 901 O O . GLN A 1 118 ? 8.842 -8.827 4.967 1.00 97.69 118 GLN A O 1
ATOM 906 N N . GLU A 1 119 ? 8.418 -7.045 6.258 1.00 97.12 119 GLU A N 1
ATOM 907 C CA . GLU A 1 119 ? 7.385 -7.724 7.048 1.00 97.12 119 GLU A CA 1
ATOM 908 C C . GLU A 1 119 ? 6.194 -8.141 6.181 1.00 97.12 119 GLU A C 1
ATOM 910 O O . GLU A 1 119 ? 5.661 -9.240 6.345 1.00 97.12 119 GLU A O 1
ATOM 915 N N . ILE A 1 120 ? 5.800 -7.282 5.237 1.00 96.81 120 ILE A N 1
ATOM 916 C CA . ILE A 1 120 ? 4.715 -7.558 4.292 1.00 96.81 120 ILE A CA 1
ATOM 917 C C . ILE A 1 120 ? 5.075 -8.750 3.399 1.00 96.81 120 ILE A C 1
ATOM 919 O O . ILE A 1 120 ? 4.268 -9.669 3.264 1.00 96.81 120 ILE A O 1
ATOM 923 N N . CYS A 1 121 ? 6.277 -8.777 2.818 1.00 96.88 121 CYS A N 1
ATOM 924 C CA . CYS A 1 121 ? 6.696 -9.882 1.958 1.00 96.88 121 CYS A CA 1
ATOM 925 C C . CYS A 1 121 ? 6.896 -11.187 2.736 1.00 96.88 121 CYS A C 1
ATOM 927 O O . CYS A 1 121 ? 6.447 -12.234 2.276 1.00 96.88 121 CYS A O 1
ATOM 929 N N . ALA A 1 122 ? 7.469 -11.150 3.940 1.00 96.31 122 ALA A N 1
ATOM 930 C CA . ALA A 1 122 ? 7.621 -12.343 4.774 1.00 96.31 122 ALA A CA 1
ATOM 931 C C . ALA A 1 122 ? 6.260 -12.998 5.092 1.00 96.31 122 ALA A C 1
ATOM 933 O O . ALA A 1 122 ? 6.117 -14.228 5.052 1.00 96.31 122 ALA A O 1
ATOM 934 N N . ALA A 1 123 ? 5.241 -12.172 5.340 1.00 92.75 123 ALA A N 1
ATOM 935 C CA . ALA A 1 123 ? 3.881 -12.608 5.638 1.00 92.75 123 ALA A CA 1
ATOM 936 C C . ALA A 1 123 ? 3.001 -12.843 4.390 1.00 92.75 123 ALA A C 1
ATOM 938 O O . ALA A 1 123 ? 1.885 -13.341 4.516 1.00 92.75 123 ALA A O 1
ATOM 939 N N . ASN A 1 124 ? 3.489 -12.540 3.182 1.00 88.88 124 ASN A N 1
ATOM 940 C CA . ASN A 1 124 ? 2.764 -12.759 1.930 1.00 88.88 124 ASN A CA 1
ATOM 941 C C . ASN A 1 124 ? 2.450 -14.250 1.747 1.00 88.88 124 ASN A C 1
ATOM 943 O O . ASN A 1 124 ? 3.341 -15.085 1.844 1.00 88.88 124 ASN A O 1
ATOM 947 N N . ASN A 1 125 ? 1.208 -14.613 1.435 1.00 82.50 125 ASN A N 1
ATOM 948 C CA . ASN A 1 125 ? 0.808 -16.024 1.305 1.00 82.50 125 ASN A CA 1
ATOM 949 C C . ASN A 1 125 ? 1.407 -16.735 0.076 1.00 82.50 125 ASN A C 1
ATOM 951 O O . ASN A 1 125 ? 1.232 -17.939 -0.086 1.00 82.50 125 ASN A O 1
ATOM 955 N N . ARG A 1 126 ? 2.088 -15.997 -0.804 1.00 84.88 126 ARG A N 1
ATOM 956 C CA . ARG A 1 126 ? 2.755 -16.529 -1.995 1.00 84.88 126 ARG A CA 1
ATOM 957 C C . ARG A 1 126 ? 4.218 -16.889 -1.708 1.00 84.88 126 ARG A C 1
ATOM 959 O O . ARG A 1 126 ? 4.758 -16.581 -0.649 1.00 84.88 126 ARG A O 1
ATOM 966 N N . GLU A 1 127 ? 4.876 -17.507 -2.686 1.00 88.25 127 GLU A N 1
ATOM 967 C CA . GLU A 1 127 ? 6.306 -17.855 -2.620 1.00 88.25 127 GLU A CA 1
ATOM 968 C C . GLU A 1 127 ? 7.231 -16.628 -2.567 1.00 88.25 127 GLU A C 1
ATOM 970 O O . GLU A 1 127 ? 8.392 -16.750 -2.188 1.00 88.25 127 GLU A O 1
ATOM 975 N N . GLN A 1 128 ? 6.743 -15.442 -2.945 1.00 92.25 128 GLN A N 1
ATOM 976 C CA . GLN A 1 128 ? 7.520 -14.209 -2.890 1.00 92.25 128 GLN A CA 1
ATOM 977 C C . GLN A 1 128 ? 7.635 -13.695 -1.450 1.00 92.25 128 GLN A C 1
ATOM 979 O O . GLN A 1 128 ? 6.764 -12.956 -0.978 1.00 92.25 128 GLN A O 1
ATOM 984 N N . LYS A 1 129 ? 8.710 -14.100 -0.768 1.00 94.75 129 LYS A N 1
ATOM 985 C CA . LYS A 1 129 ? 8.945 -13.846 0.660 1.00 94.75 129 LYS A CA 1
ATOM 986 C C . LYS A 1 129 ? 9.908 -12.703 0.961 1.00 94.75 129 LYS A C 1
ATOM 988 O O . LYS A 1 129 ? 10.017 -12.298 2.115 1.00 94.75 129 LYS A O 1
ATOM 993 N N . ARG A 1 130 ? 10.595 -12.167 -0.047 1.00 96.00 130 ARG A N 1
ATOM 994 C CA . ARG A 1 130 ? 11.604 -11.112 0.114 1.00 96.00 130 ARG A CA 1
ATOM 995 C C . ARG A 1 130 ? 11.134 -9.824 -0.534 1.00 96.00 130 ARG A C 1
ATOM 997 O O . ARG A 1 130 ? 10.608 -9.857 -1.641 1.00 96.00 130 ARG A O 1
ATOM 1004 N N . CYS A 1 131 ? 11.337 -8.689 0.125 1.00 97.81 131 CYS A N 1
ATOM 1005 C CA . CYS A 1 131 ? 11.037 -7.394 -0.484 1.00 97.81 131 CYS A CA 1
ATOM 1006 C C . CYS A 1 131 ? 12.139 -6.992 -1.467 1.00 97.81 131 CYS A C 1
ATOM 1008 O O . CYS A 1 131 ? 13.315 -6.985 -1.098 1.00 97.81 131 CYS A O 1
ATOM 1010 N N . SER A 1 132 ? 11.762 -6.662 -2.707 1.00 97.06 132 SER A N 1
ATOM 1011 C CA . SER A 1 132 ? 12.679 -6.106 -3.711 1.00 97.06 132 SER A CA 1
ATOM 1012 C C . SER A 1 132 ? 12.663 -4.581 -3.708 1.00 97.06 132 SER A C 1
ATOM 1014 O O . SER A 1 132 ? 13.717 -3.954 -3.720 1.00 97.06 132 SER A O 1
ATOM 1016 N N . GLN A 1 133 ? 11.471 -3.985 -3.697 1.00 96.88 133 GLN A N 1
ATOM 1017 C CA . GLN A 1 133 ? 11.272 -2.540 -3.782 1.00 96.88 133 GLN A CA 1
ATOM 1018 C C . GLN A 1 133 ? 9.872 -2.152 -3.300 1.00 96.88 133 GLN A C 1
ATOM 1020 O O . GLN A 1 133 ? 8.949 -2.970 -3.307 1.00 96.88 133 GLN A O 1
ATOM 1025 N N . VAL A 1 134 ? 9.708 -0.879 -2.932 1.00 97.44 134 VAL A N 1
ATOM 1026 C CA . VAL A 1 134 ? 8.414 -0.300 -2.547 1.00 97.44 134 VAL A CA 1
ATOM 1027 C C . VAL A 1 134 ? 8.152 0.978 -3.364 1.00 97.44 134 VAL A C 1
ATOM 1029 O O . VAL A 1 134 ? 8.345 2.090 -2.856 1.00 97.44 134 VAL A O 1
ATOM 1032 N N . PRO A 1 135 ? 7.787 0.859 -4.659 1.00 96.31 135 PRO A N 1
ATOM 1033 C CA . PRO A 1 135 ? 7.580 2.013 -5.519 1.00 96.31 135 PRO A CA 1
ATOM 1034 C C . PRO A 1 135 ? 6.334 2.803 -5.120 1.00 96.31 135 PRO A C 1
ATOM 1036 O O . PRO A 1 135 ? 5.299 2.232 -4.777 1.00 96.31 135 PRO A O 1
ATOM 1039 N N . PHE A 1 136 ? 6.434 4.123 -5.209 1.00 93.50 136 PHE A N 1
ATOM 1040 C CA . PHE A 1 136 ? 5.324 5.039 -5.011 1.00 93.50 136 PHE A CA 1
ATOM 1041 C C . PHE A 1 136 ? 4.538 5.246 -6.304 1.00 93.50 136 PHE A C 1
ATOM 1043 O O . PHE A 1 136 ? 5.114 5.417 -7.387 1.00 93.50 136 PHE A O 1
ATOM 1050 N N . VAL A 1 137 ? 3.218 5.288 -6.161 1.00 91.50 137 VAL A N 1
ATOM 1051 C CA . VAL A 1 137 ? 2.257 5.497 -7.237 1.00 91.50 137 VAL A CA 1
ATOM 1052 C C . VAL A 1 137 ? 1.321 6.628 -6.842 1.00 91.50 137 VAL A C 1
ATOM 1054 O O . VAL A 1 137 ? 0.634 6.551 -5.822 1.00 91.50 137 VAL A O 1
ATOM 1057 N N . TRP A 1 138 ? 1.284 7.670 -7.666 1.00 88.44 138 TRP A N 1
ATOM 1058 C CA . TRP A 1 138 ? 0.266 8.710 -7.567 1.00 88.44 138 TRP A CA 1
ATOM 1059 C C . TRP A 1 138 ? -0.944 8.322 -8.411 1.00 88.44 138 TRP A C 1
ATOM 1061 O O . TRP A 1 138 ? -0.790 7.672 -9.449 1.00 88.44 138 TRP A O 1
ATOM 1071 N N . VAL A 1 139 ? -2.134 8.742 -7.984 1.00 86.88 139 VAL A N 1
ATOM 1072 C CA . VAL A 1 139 ? -3.387 8.530 -8.717 1.00 86.88 139 VAL A CA 1
ATOM 1073 C C . VAL A 1 139 ? -4.115 9.869 -8.859 1.00 86.88 139 VAL A C 1
ATOM 1075 O O . VAL A 1 139 ? -4.279 10.607 -7.898 1.00 86.88 139 VAL A O 1
ATOM 1078 N N . SER A 1 140 ? -4.515 10.242 -10.071 1.00 81.56 140 SER A N 1
ATOM 1079 C CA . SER A 1 140 ? -5.124 11.545 -10.365 1.00 81.56 140 SER A CA 1
ATOM 1080 C C . SER A 1 140 ? -6.654 11.505 -10.428 1.00 81.56 140 SER A C 1
ATOM 1082 O O . SER A 1 140 ? -7.272 10.449 -10.518 1.00 81.56 140 SER A O 1
ATOM 1084 N N . ASN A 1 141 ? -7.271 12.696 -10.432 1.00 77.06 141 ASN A N 1
ATOM 1085 C CA . ASN A 1 141 ? -8.729 12.915 -10.510 1.00 77.06 141 ASN A CA 1
ATOM 1086 C C . ASN A 1 141 ? -9.434 12.230 -11.694 1.00 77.06 141 ASN A C 1
ATOM 1088 O O . ASN A 1 141 ? -10.631 11.976 -11.648 1.00 77.06 141 ASN A O 1
ATOM 1092 N N . ASN A 1 142 ? -8.711 11.950 -12.774 1.00 80.75 142 ASN A N 1
ATOM 1093 C CA . ASN A 1 142 ? -9.234 11.291 -13.969 1.00 80.75 142 ASN A CA 1
ATOM 1094 C C . ASN A 1 142 ? -8.933 9.781 -14.003 1.00 80.75 142 ASN A C 1
ATOM 1096 O O . ASN A 1 142 ? -8.904 9.203 -15.088 1.00 80.75 142 ASN A O 1
ATOM 1100 N N . ASN A 1 143 ? -8.674 9.152 -12.849 1.00 80.88 143 ASN A N 1
ATOM 1101 C CA . ASN A 1 143 ? -8.298 7.737 -12.723 1.00 80.88 143 ASN A CA 1
ATOM 1102 C C . ASN A 1 143 ? -7.026 7.344 -13.491 1.00 80.88 143 ASN A C 1
ATOM 1104 O O . ASN A 1 143 ? -6.815 6.168 -13.781 1.00 80.88 143 ASN A O 1
ATOM 1108 N N . MET A 1 144 ? -6.162 8.302 -13.831 1.00 85.88 144 MET A N 1
ATOM 1109 C CA . MET A 1 144 ? -4.818 7.969 -14.295 1.00 85.88 144 MET A CA 1
ATOM 1110 C C . MET A 1 144 ? -3.906 7.731 -13.097 1.00 85.88 144 MET A C 1
ATOM 1112 O O . MET A 1 144 ? -4.143 8.239 -12.003 1.00 85.88 144 MET A O 1
ATOM 1116 N N . HIS A 1 145 ? -2.842 6.969 -13.308 1.00 89.25 145 HIS A N 1
ATOM 1117 C CA . HIS A 1 145 ? -1.821 6.755 -12.298 1.00 89.25 145 HIS A CA 1
ATOM 1118 C C . HIS A 1 145 ? -0.430 6.837 -12.919 1.00 89.25 145 HIS A C 1
ATOM 1120 O O . HIS A 1 145 ? -0.256 6.699 -14.132 1.00 89.25 145 HIS A O 1
ATOM 1126 N N . GLY A 1 146 ? 0.577 7.055 -12.083 1.00 88.00 146 GLY A N 1
ATOM 1127 C CA . GLY A 1 146 ? 1.962 7.069 -12.525 1.00 88.00 146 GLY A CA 1
ATOM 1128 C C . GLY A 1 146 ? 2.944 6.888 -11.381 1.00 88.00 146 GLY A C 1
ATOM 1129 O O . GLY A 1 146 ? 2.583 6.883 -10.207 1.00 88.00 146 GLY A O 1
ATOM 1130 N N . LYS A 1 147 ? 4.217 6.722 -11.738 1.00 87.50 147 LYS A N 1
ATOM 1131 C CA . LYS A 1 147 ? 5.310 6.539 -10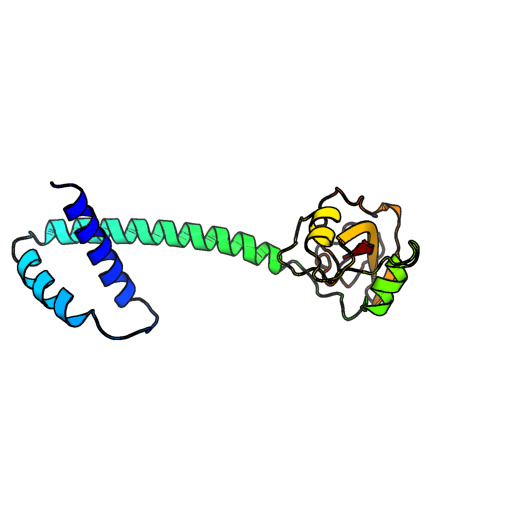.778 1.00 87.50 147 LYS A CA 1
ATOM 1132 C C . LYS A 1 147 ? 5.928 7.891 -10.427 1.00 87.50 147 LYS A C 1
ATOM 1134 O O . LYS A 1 147 ? 6.051 8.760 -11.290 1.00 87.50 147 LYS A O 1
ATOM 1139 N N . TYR A 1 148 ? 6.366 8.054 -9.182 1.00 86.31 148 TYR A N 1
ATOM 1140 C CA . TYR A 1 148 ? 7.197 9.190 -8.775 1.00 86.31 148 TYR A CA 1
ATOM 1141 C C . TYR A 1 148 ? 8.291 8.719 -7.814 1.00 86.31 148 TYR A C 1
ATOM 1143 O O . TYR A 1 148 ? 8.110 8.655 -6.599 1.00 86.31 148 TYR A O 1
ATOM 1151 N N . THR A 1 149 ? 9.438 8.367 -8.403 1.00 88.19 149 THR A N 1
ATOM 1152 C CA . THR A 1 149 ? 10.589 7.744 -7.732 1.00 88.19 149 THR A CA 1
ATOM 1153 C C . THR A 1 149 ? 11.062 8.451 -6.459 1.00 88.19 149 THR A C 1
ATOM 1155 O O . THR A 1 149 ? 11.411 7.737 -5.522 1.00 88.19 149 THR A O 1
ATOM 1158 N N . PRO A 1 150 ? 11.069 9.798 -6.357 1.00 88.44 150 PRO A N 1
ATOM 1159 C CA . PRO A 1 150 ? 11.515 10.469 -5.134 1.00 88.44 150 PRO A CA 1
ATOM 1160 C C . PRO A 1 150 ? 10.737 10.094 -3.861 1.00 88.44 150 PRO A C 1
ATOM 1162 O O . PRO A 1 150 ? 11.275 10.257 -2.773 1.00 88.44 150 PRO A O 1
ATOM 1165 N N . ASN A 1 151 ? 9.513 9.561 -3.982 1.00 89.25 151 ASN A N 1
ATOM 1166 C CA . ASN A 1 151 ? 8.697 9.108 -2.846 1.00 89.25 151 ASN A CA 1
ATOM 1167 C C . ASN A 1 151 ? 8.724 7.590 -2.629 1.00 89.25 151 ASN A C 1
ATOM 1169 O O . ASN A 1 151 ? 7.999 7.071 -1.770 1.00 89.25 151 ASN A O 1
ATOM 1173 N N . ASN A 1 152 ? 9.514 6.860 -3.420 1.00 93.81 152 ASN A N 1
ATOM 1174 C CA . ASN A 1 152 ? 9.714 5.437 -3.193 1.00 93.81 152 ASN A CA 1
ATOM 1175 C C . ASN A 1 152 ? 10.244 5.217 -1.777 1.00 93.81 152 ASN A C 1
ATOM 1177 O O . ASN A 1 152 ? 11.039 6.000 -1.260 1.00 93.81 152 ASN A O 1
ATOM 1181 N N . LYS A 1 153 ? 9.819 4.113 -1.174 1.00 95.00 153 LYS A N 1
ATOM 1182 C CA . LYS A 1 153 ? 10.304 3.690 0.134 1.00 95.00 153 LYS A CA 1
ATOM 1183 C C . LYS A 1 153 ? 11.325 2.580 -0.020 1.00 95.00 153 LYS A C 1
ATOM 1185 O O . LYS A 1 153 ? 11.267 1.778 -0.956 1.00 95.00 153 LYS A O 1
ATOM 1190 N N . SER A 1 154 ? 12.251 2.505 0.925 1.00 96.69 154 SER A N 1
ATOM 1191 C CA . SER A 1 154 ? 13.057 1.305 1.101 1.00 96.69 154 SER A CA 1
ATOM 1192 C C . SER A 1 154 ? 12.226 0.175 1.718 1.00 96.69 154 SER A C 1
ATOM 1194 O O . SER A 1 154 ? 11.203 0.393 2.369 1.00 96.69 154 SER A O 1
ATOM 1196 N N . CYS A 1 155 ? 12.689 -1.063 1.559 1.00 97.56 155 CYS A N 1
ATOM 1197 C CA . CYS A 1 155 ? 12.016 -2.241 2.111 1.00 97.56 155 CYS A CA 1
ATOM 1198 C C . CYS A 1 155 ? 11.942 -2.274 3.648 1.00 97.56 155 CYS A C 1
ATOM 1200 O O . CYS A 1 155 ? 11.139 -3.033 4.188 1.00 97.56 155 CYS A O 1
ATOM 1202 N N . ASN A 1 156 ? 12.754 -1.472 4.341 1.00 97.56 156 ASN A N 1
ATOM 1203 C CA . ASN A 1 156 ? 12.797 -1.404 5.805 1.00 97.56 156 ASN A CA 1
ATOM 1204 C C . ASN A 1 156 ? 12.035 -0.195 6.363 1.00 97.56 156 ASN A C 1
ATOM 1206 O O . ASN A 1 156 ? 11.967 -0.015 7.575 1.00 97.56 156 ASN A O 1
ATOM 1210 N N . GLU A 1 157 ? 11.469 0.645 5.498 1.00 96.00 157 GLU A N 1
ATOM 1211 C CA . GLU A 1 157 ? 10.644 1.763 5.929 1.00 96.00 157 GLU A CA 1
ATOM 1212 C C . GLU A 1 157 ? 9.185 1.338 6.112 1.00 96.00 157 GLU A C 1
ATOM 1214 O O . GLU A 1 157 ? 8.655 0.585 5.289 1.00 96.00 157 GLU A O 1
ATOM 1219 N N . PRO A 1 158 ? 8.496 1.862 7.142 1.00 93.94 158 PRO A N 1
ATOM 1220 C CA . PRO A 1 158 ? 7.059 1.693 7.296 1.00 93.94 158 PRO A CA 1
ATOM 1221 C C . PRO A 1 158 ? 6.283 2.180 6.067 1.00 93.94 158 PRO A C 1
ATOM 1223 O O . PRO A 1 158 ? 6.456 3.319 5.604 1.00 93.94 158 PRO A O 1
ATOM 1226 N N . VAL A 1 159 ? 5.384 1.328 5.577 1.00 91.25 159 VAL A N 1
ATOM 1227 C CA . VAL A 1 159 ? 4.475 1.605 4.465 1.00 91.25 159 VAL A CA 1
ATOM 1228 C C . VAL A 1 159 ? 3.090 1.874 5.038 1.00 91.25 159 VAL A C 1
ATOM 1230 O O . VAL A 1 159 ? 2.449 0.988 5.601 1.00 91.25 159 VAL A O 1
ATOM 1233 N N . LYS A 1 160 ? 2.629 3.123 4.935 1.00 83.12 160 LYS A N 1
ATOM 1234 C CA . LYS A 1 160 ? 1.317 3.506 5.466 1.00 83.12 160 LYS A CA 1
ATOM 1235 C C . LYS A 1 160 ? 0.196 2.988 4.568 1.00 83.12 160 LYS A C 1
ATOM 1237 O O . LYS A 1 160 ? -0.596 2.189 5.032 1.00 83.12 160 LYS A O 1
ATOM 1242 N N . TYR A 1 161 ? 0.181 3.344 3.285 1.00 87.00 161 TYR A N 1
ATOM 1243 C CA . TYR A 1 161 ? -0.917 3.001 2.371 1.00 87.00 161 TYR A CA 1
ATOM 1244 C C . TYR A 1 161 ? -0.414 2.094 1.255 1.00 87.00 161 TYR A C 1
ATOM 1246 O O . TYR A 1 161 ? -0.111 2.533 0.148 1.00 87.00 161 TYR A O 1
ATOM 1254 N N . ALA A 1 162 ? -0.224 0.820 1.591 1.00 92.56 162 ALA A N 1
ATOM 1255 C CA . ALA A 1 162 ? 0.215 -0.165 0.618 1.00 92.56 162 ALA A CA 1
ATOM 1256 C C . ALA A 1 162 ? -0.949 -0.599 -0.286 1.00 92.56 162 ALA A C 1
ATOM 1258 O O . ALA A 1 162 ? -2.061 -0.827 0.198 1.00 92.56 162 ALA A O 1
ATOM 1259 N N . TRP A 1 163 ? -0.676 -0.785 -1.578 1.00 94.50 163 TRP A N 1
ATOM 1260 C CA . TRP A 1 163 ? -1.639 -1.306 -2.546 1.00 94.50 163 TRP A CA 1
ATOM 1261 C C . TRP A 1 163 ? -2.262 -2.615 -2.024 1.00 94.50 163 TRP A C 1
ATOM 1263 O O . TRP A 1 163 ? -1.531 -3.486 -1.535 1.00 94.50 163 TRP A O 1
ATOM 1273 N N . PRO A 1 164 ? -3.593 -2.811 -2.101 1.00 93.75 164 PRO A N 1
ATOM 1274 C CA . PRO A 1 164 ? -4.612 -2.081 -2.874 1.00 93.75 164 PRO A CA 1
ATOM 1275 C C . PRO A 1 164 ? -5.154 -0.771 -2.276 1.0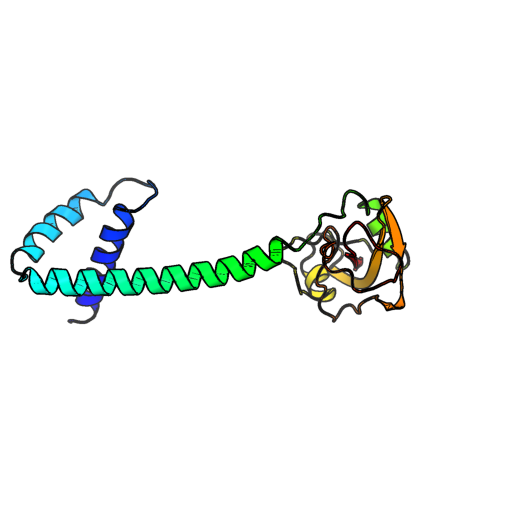0 93.75 164 PRO A C 1
ATOM 1277 O O . PRO A 1 164 ? -6.123 -0.230 -2.813 1.00 93.75 164 PRO A O 1
ATOM 1280 N N . TRP A 1 165 ? -4.589 -0.276 -1.175 1.00 91.56 165 TRP A N 1
ATOM 1281 C CA . TRP A 1 165 ? -5.098 0.896 -0.456 1.00 91.56 165 TRP A CA 1
ATOM 1282 C C . TRP A 1 165 ? -4.277 2.152 -0.741 1.00 91.56 165 TRP A C 1
ATOM 1284 O O . TRP A 1 165 ? -3.088 2.057 -1.043 1.00 91.56 165 TRP A O 1
ATOM 1294 N N . GLY A 1 166 ? -4.899 3.318 -0.613 1.00 87.81 166 GLY A N 1
ATOM 1295 C CA . GLY A 1 166 ? -4.273 4.620 -0.794 1.00 87.81 166 GLY A CA 1
ATOM 1296 C C . GLY A 1 166 ? -4.553 5.593 0.352 1.00 87.81 166 GLY A C 1
ATOM 1297 O O . GLY A 1 166 ? -5.448 5.369 1.168 1.00 87.81 166 GLY A O 1
ATOM 1298 N N . ASP A 1 167 ? -3.751 6.656 0.405 1.00 81.50 167 ASP A N 1
ATOM 1299 C CA . ASP A 1 167 ? -3.953 7.841 1.246 1.00 81.50 167 ASP A CA 1
ATOM 1300 C C . ASP A 1 167 ? -5.363 8.439 1.041 1.00 81.50 167 ASP A C 1
ATOM 1302 O O . ASP A 1 167 ? -5.927 8.322 -0.038 1.00 81.50 167 ASP A O 1
ATOM 1306 N N . PRO A 1 168 ? -5.965 9.120 2.020 1.00 74.75 168 PRO A N 1
ATOM 1307 C CA . PRO A 1 168 ? -7.254 9.770 1.812 1.00 74.75 168 PRO A CA 1
ATOM 1308 C C . PRO A 1 168 ? -7.113 11.034 0.949 1.00 74.75 168 PRO A C 1
ATOM 1310 O O . PRO A 1 168 ? -6.224 11.857 1.186 1.00 74.75 168 PRO A O 1
ATOM 1313 N N . TYR A 1 169 ? -8.049 11.245 0.019 1.00 69.88 169 TYR A N 1
ATOM 1314 C CA . TYR A 1 169 ? -8.138 12.421 -0.856 1.00 69.88 169 TYR A CA 1
ATOM 1315 C C . TYR A 1 169 ? -8.086 13.748 -0.094 1.00 69.88 169 TYR A C 1
ATOM 1317 O O . TYR A 1 169 ? -7.506 14.721 -0.566 1.00 69.88 169 TYR A O 1
ATOM 1325 N N . SER A 1 170 ? -8.663 13.796 1.109 1.00 62.38 170 SER A N 1
ATOM 1326 C CA . SER A 1 170 ? -8.757 15.018 1.912 1.00 62.38 170 SER A CA 1
ATOM 1327 C C . SER A 1 170 ? -7.414 15.541 2.441 1.00 62.38 170 SER A C 1
ATOM 1329 O O . SER A 1 170 ? -7.388 16.646 2.970 1.00 62.38 170 SER A O 1
ATOM 1331 N N . ASN A 1 171 ? -6.317 14.778 2.330 1.00 61.38 171 ASN A N 1
ATOM 1332 C CA . ASN A 1 171 ? -4.983 15.161 2.813 1.00 61.38 171 ASN A CA 1
ATOM 1333 C C . ASN A 1 171 ? -3.872 14.846 1.780 1.00 61.38 171 ASN A C 1
ATOM 1335 O O . ASN A 1 171 ? -2.993 14.023 2.057 1.00 61.38 171 ASN A O 1
ATOM 1339 N N . PRO A 1 172 ? -3.859 15.481 0.593 1.00 59.16 172 PRO A N 1
ATOM 1340 C CA . PRO A 1 172 ? -2.842 15.213 -0.421 1.00 59.16 172 PRO A CA 1
ATOM 1341 C C . PRO A 1 172 ? -1.493 15.816 0.005 1.00 59.16 172 PRO A C 1
ATOM 1343 O O . PRO A 1 172 ? -1.420 16.977 0.398 1.00 59.16 172 PRO A O 1
ATOM 1346 N N . ASN A 1 173 ? -0.404 15.047 -0.069 1.00 55.97 173 ASN A N 1
ATOM 1347 C CA . ASN A 1 173 ? 0.893 15.443 0.502 1.00 55.97 173 ASN A CA 1
ATOM 1348 C C . ASN A 1 173 ? 2.058 15.517 -0.502 1.00 55.97 173 ASN A C 1
ATOM 1350 O O . ASN A 1 173 ? 3.176 15.811 -0.079 1.00 55.97 173 ASN A O 1
ATOM 1354 N N . THR A 1 174 ? 1.846 15.254 -1.800 1.00 55.47 174 THR A N 1
ATOM 1355 C CA . THR A 1 174 ? 2.991 14.896 -2.663 1.00 55.47 174 THR A CA 1
ATOM 1356 C C . THR A 1 174 ? 3.075 15.491 -4.075 1.00 55.47 174 THR A C 1
ATOM 1358 O O . THR A 1 174 ? 4.175 15.395 -4.604 1.00 55.47 174 THR A O 1
ATOM 1361 N N . LEU A 1 175 ? 2.067 16.171 -4.663 1.00 55.75 175 LEU A N 1
ATOM 1362 C CA . LEU A 1 175 ? 2.252 17.083 -5.828 1.00 55.75 175 LEU A CA 1
ATOM 1363 C C . LEU A 1 175 ? 1.156 18.172 -5.946 1.00 55.75 175 LEU A C 1
ATOM 1365 O O . LEU A 1 175 ? 0.028 18.005 -5.498 1.00 55.75 175 LEU A O 1
ATOM 1369 N N . SER A 1 176 ? 1.491 19.270 -6.633 1.00 51.09 176 SER A N 1
ATOM 1370 C CA . SER A 1 176 ? 0.732 20.529 -6.783 1.00 51.09 176 SER A CA 1
ATOM 1371 C C . SER A 1 176 ? -0.397 20.538 -7.836 1.00 51.09 176 SER A C 1
ATOM 1373 O O . SER A 1 176 ? -0.892 21.608 -8.188 1.00 51.09 176 SER A O 1
ATOM 1375 N N . ARG A 1 177 ? -0.814 19.383 -8.373 1.00 51.97 177 ARG A N 1
ATOM 1376 C CA . ARG A 1 177 ? -1.970 19.258 -9.290 1.00 51.97 177 ARG A CA 1
ATOM 1377 C C . ARG A 1 177 ? -2.846 18.082 -8.864 1.00 51.97 177 ARG A C 1
ATOM 1379 O O . ARG A 1 177 ? -2.790 17.012 -9.455 1.00 51.97 177 ARG A O 1
ATOM 1386 N N . GLU A 1 178 ? -3.546 18.341 -7.766 1.00 54.91 178 GLU A N 1
ATOM 1387 C CA . GLU A 1 178 ? -4.675 17.652 -7.131 1.00 54.91 178 GLU A CA 1
ATOM 1388 C C . GLU A 1 178 ? -5.045 16.261 -7.670 1.00 54.91 178 GLU A C 1
ATOM 1390 O O . GLU A 1 178 ? -5.460 16.050 -8.812 1.00 54.91 178 GLU A O 1
ATOM 1395 N N . TRP A 1 179 ? -4.882 15.301 -6.773 1.00 58.53 179 TRP A N 1
ATOM 1396 C CA . TRP A 1 179 ? -4.972 13.868 -6.977 1.00 58.53 179 TRP A CA 1
ATOM 1397 C C . TRP A 1 179 ? -6.284 13.378 -6.396 1.00 58.53 179 TRP A C 1
ATOM 1399 O O . TRP A 1 179 ? -6.460 13.543 -5.204 1.00 58.53 179 TRP A O 1
ATOM 1409 N N . GLY A 1 180 ? -7.195 12.846 -7.213 1.00 57.06 180 GLY A N 1
ATOM 1410 C CA . GLY A 1 180 ? -8.578 12.522 -6.811 1.00 57.06 180 GLY A CA 1
ATOM 1411 C C . GLY A 1 180 ? -8.801 11.194 -6.141 1.00 57.06 180 GLY A C 1
ATOM 1412 O O . GLY A 1 180 ? -9.895 10.927 -5.658 1.00 57.06 180 GLY A O 1
ATOM 1413 N N . HIS A 1 181 ? -7.773 10.363 -6.152 1.00 64.81 181 HIS A N 1
ATOM 1414 C CA . HIS A 1 181 ? -7.783 9.061 -5.534 1.00 64.81 181 HIS A CA 1
ATOM 1415 C C . HIS A 1 181 ? -6.441 8.904 -4.840 1.00 64.81 181 HIS A C 1
ATOM 1417 O O . HIS A 1 181 ? -5.408 9.310 -5.368 1.00 64.81 181 HIS A O 1
ATOM 1423 N N . GLY A 1 182 ? -6.463 8.391 -3.625 1.00 78.12 182 GLY A N 1
ATOM 1424 C CA . GLY A 1 182 ? -5.309 8.252 -2.761 1.00 78.12 182 GLY A CA 1
ATOM 1425 C C . GLY A 1 182 ? -4.033 7.769 -3.423 1.00 78.12 182 GLY A C 1
ATOM 1426 O O . GLY A 1 182 ? -4.045 6.905 -4.298 1.00 78.12 182 GLY A O 1
ATOM 1427 N N . ASN A 1 183 ? -2.896 8.245 -2.932 1.00 85.56 183 ASN A N 1
ATOM 1428 C CA . ASN A 1 183 ? -1.608 7.691 -3.348 1.00 85.56 183 ASN A CA 1
ATOM 1429 C C . ASN A 1 183 ? -1.345 6.382 -2.664 1.00 85.56 183 ASN A C 1
ATOM 1431 O O . ASN A 1 183 ? -1.762 6.172 -1.529 1.00 85.56 183 ASN A O 1
ATOM 1435 N N . THR A 1 184 ? -0.578 5.533 -3.321 1.00 91.62 184 THR A N 1
ATOM 1436 C CA . THR A 1 184 ? -0.273 4.219 -2.791 1.00 91.62 184 THR A CA 1
ATOM 1437 C C . THR A 1 184 ? 1.193 3.877 -2.974 1.00 91.62 184 THR A C 1
ATOM 1439 O O . THR A 1 184 ? 1.907 4.444 -3.803 1.00 91.62 184 THR A O 1
ATOM 1442 N N . TRP A 1 185 ? 1.645 2.913 -2.188 1.00 94.25 185 TRP A N 1
ATOM 1443 C CA . TRP A 1 185 ? 2.922 2.252 -2.372 1.00 94.25 185 TRP A CA 1
ATOM 1444 C C . TRP A 1 185 ? 2.674 0.806 -2.772 1.00 94.25 185 TRP A C 1
ATOM 1446 O O . TRP A 1 185 ? 1.990 0.056 -2.076 1.00 94.25 185 TRP A O 1
ATOM 1456 N N . VAL A 1 186 ? 3.260 0.379 -3.881 1.00 96.75 186 VAL A N 1
ATOM 1457 C CA . VAL A 1 186 ? 3.195 -1.021 -4.298 1.00 96.75 186 VAL A CA 1
ATOM 1458 C C . VAL A 1 186 ? 4.327 -1.765 -3.606 1.00 96.75 186 VAL A C 1
ATOM 1460 O O . VAL A 1 186 ? 5.488 -1.406 -3.752 1.00 96.75 186 VAL A O 1
ATOM 1463 N N . VAL A 1 187 ? 4.020 -2.805 -2.834 1.00 97.69 187 VAL A N 1
ATOM 1464 C CA . VAL A 1 187 ? 5.064 -3.640 -2.223 1.00 97.69 187 VAL A CA 1
ATOM 1465 C C . VAL A 1 187 ? 5.409 -4.764 -3.188 1.00 97.69 187 VAL A C 1
ATOM 1467 O O . VAL A 1 187 ? 4.595 -5.659 -3.422 1.00 97.69 187 VAL A O 1
ATOM 1470 N N . CYS A 1 188 ? 6.612 -4.715 -3.751 1.00 97.81 188 CYS A N 1
ATOM 1471 C CA . CYS A 1 188 ? 7.101 -5.723 -4.678 1.00 97.81 188 CYS A CA 1
ATOM 1472 C C . CYS A 1 188 ? 7.868 -6.796 -3.915 1.00 97.81 188 CYS A C 1
ATOM 1474 O O . CYS A 1 188 ? 8.899 -6.530 -3.291 1.00 97.81 188 CYS A O 1
ATOM 1476 N N . CYS A 1 189 ? 7.365 -8.022 -3.989 1.00 97.50 189 CYS A N 1
ATOM 1477 C CA . CYS A 1 189 ? 7.983 -9.176 -3.366 1.00 97.50 189 CYS A CA 1
ATOM 1478 C C . CYS A 1 189 ? 8.559 -10.096 -4.440 1.00 97.50 189 CYS A C 1
ATOM 1480 O O . CYS A 1 189 ? 7.933 -10.308 -5.476 1.00 97.50 189 CYS A O 1
ATOM 1482 N N . TYR A 1 190 ? 9.708 -10.703 -4.171 1.00 95.38 190 TYR A N 1
ATOM 1483 C CA . TYR A 1 190 ? 10.344 -11.726 -4.999 1.00 95.38 190 TYR A CA 1
ATOM 1484 C C . TYR A 1 190 ? 10.700 -12.955 -4.148 1.00 95.38 190 TYR A C 1
ATOM 1486 O O . TYR A 1 190 ? 10.514 -12.946 -2.926 1.00 95.38 190 TYR A O 1
ATOM 1494 N N . LYS A 1 191 ? 11.122 -14.035 -4.810 1.00 91.19 191 LYS A N 1
ATOM 1495 C CA . LYS A 1 191 ? 11.500 -15.299 -4.161 1.00 91.19 191 LYS A CA 1
ATOM 1496 C C . LYS A 1 191 ? 12.783 -15.162 -3.337 1.00 91.19 191 LYS A C 1
ATOM 1498 O O . LYS A 1 191 ? 13.772 -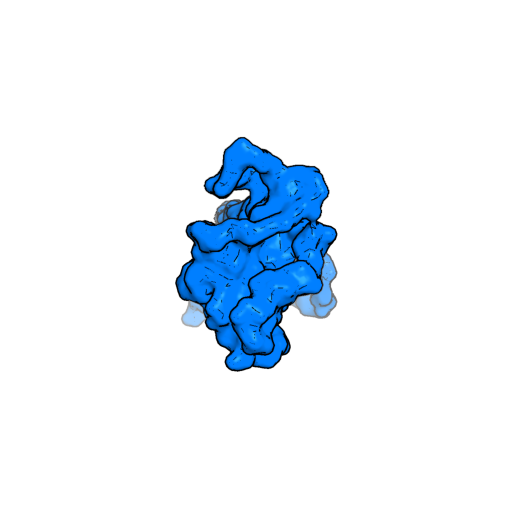14.616 -3.869 1.00 91.19 191 LYS A O 1
#

Secondary structure (DSSP, 8-state):
--SHHHHHHHHHHHHHHHTTSS-----SSHHHHHHHHHHHTTTS-HHHHHHHHHHHHHHHHHHHHHHHHHHHHHHHTTTT-EE-TTTS-HHHHHHHHTTSTT-EE----GGGTT-BHHHHHHH-SSS--EEEEB-EEEE-TTS-EEE-GGGPBPTTSB-SSBTTEE--TTS--S-SS--SEEEEE--EEE-

Foldseek 3Di:
DPPVVVVVVVVVVVVVVVVVDDDDDDDDDPVVVVVVVVVVCPPDDVVVVVVVVVVVVVVVVVVVVVVVVVVCVVVVLVVFKFQLCVLCPQVNLQVVQVVDPQWGFAAADLVCAFPFLQVSLCPGPDPQNGWDWWWKKAAAPVSHIDTDRVPTDDRRGTFHAAPSMFGHQVDDDDDDHGHNTGIHITTITHD

Radius of gyration: 26.86 Å; chains: 1; bounding box: 44×46×70 Å

pLDDT: mean 72.53, std 21.78, range [29.28, 97.81]

Sequence (191 aa):
MDFLRKIELGVGLVTILTAFVGIPLFFGGIRSDIQNLKEDVKDLKPEKIREEKDKALKDFEKETEKIMEEAKGKIASLGSIENVRVIVTKSDADEICSSVSGALAAHVPPSYLGKTGQEICAANNREQKRCSQVPFVWVSNNNMHGKYTPNNKSCNEPVKYAWPWGDPYSNPNTLSREWGHGNTWVVCCYK